Protein AF-A0A1W1X5B9-F1 (afdb_monomer_lite)

Radius of gyration: 29.84 Å; chains: 1; bounding box: 62×81×110 Å

InterPro domains:
  IPR003610 Carbohydrate binding module family 5/12 [PF02839] (110-148)
  IPR003610 Carbohydrate binding module family 5/12 [PF02839] (159-194)
  IPR003610 Carbohydrate binding module family 5/12 [SM00495] (107-150)
  IPR003610 Carbohydrate binding module family 5/12 [SM00495] (156-200)
  IPR036573 Carbohydrate-binding module superfamily 5/12 [SSF51055] (104-149)
  IPR036573 Carbohydrate-binding module superfamily 5/12 [SSF51055] (152-201)

Sequence (364 aa):
MKPTVLAGLLCLFGVNAAWACTLPPQAIITLPAGIDGKLPVMPPDVAPLPTPVPATTPAPGTTPTPTPYPSTCPMSSYYGTTATMPSLNNQEVTDRLGGNINSTPLAPGWLPTQVYLAGAKASFNGKNYTAKWWTQGQQPDTPNGAWQEDANASGVQVWSATRAYNNGEQVVYDGKLYRAKWWTQNEIPGASEWGGWELLGDPPAGTIDTSAMPDAFSIQVSKTNGQLILNYLVNRTITHTFVTNGQCGASDNKSPVGPLAERWEVRLDGVKVADGMLNPPQSSGFPPPPPVAVGPDGKCLPAGTTVWTAVEGQQQSGSATVPVGSSRFLSVWACKGTQCRPTKLLDHGLTGKATVPPPRYINP

pLDDT: mean 75.08, std 16.93, range [29.48, 97.06]

Foldseek 3Di:
DDDDDDDDDDPPDPDDPPPPPDFPDFAEAAAFPDLLLLFAEDEAAWDPDPDPDPPDDDDPPDDPPPPDPDPHDDDFTAHAQKHKWKFDDPVSCQQRVQQFPPFDPAADADDQADWAAAQRWHDDSNFIWGFNGIDHNDDQPPVVDRIDTDPDRQFEGADDQADWDAAQHWYDEPQWIWGFNGTDHNDHAPPDPPDRIDTPGGGPPRRAYNQQEADMWIWMWGDDPQKIKIKTKDKDKKKWKWKDAQQQDTDTDIDDHGDFFQKKFKDFSNHTQDMDGWDDKDKPDKDDDDGQDADPVRGGDNDHIDIDMIMIMIMIMDMDMGRRVPTFWMKMWGDDVSHITITGIYRSVRHRHTPGPHHHYGYD

Organism: NCBI:txid1121001

Structure (mmCIF, N/CA/C/O backbone):
data_AF-A0A1W1X5B9-F1
#
_entry.id   AF-A0A1W1X5B9-F1
#
loop_
_atom_site.group_PDB
_atom_site.id
_atom_site.type_symbol
_atom_site.label_atom_id
_atom_site.label_alt_id
_atom_site.label_comp_id
_atom_site.label_asym_id
_atom_site.label_entity_id
_atom_site.label_seq_id
_atom_site.pdbx_PDB_ins_code
_atom_site.Cartn_x
_atom_site.Cartn_y
_atom_site.Cartn_z
_atom_site.occupancy
_atom_site.B_iso_or_equiv
_atom_site.auth_seq_id
_atom_site.auth_comp_id
_atom_site.auth_asym_id
_atom_site.auth_atom_id
_atom_site.pdbx_PDB_model_num
ATOM 1 N N . MET A 1 1 ? -30.423 16.387 57.780 1.00 32.22 1 MET A N 1
ATOM 2 C CA . MET A 1 1 ? -29.768 17.427 58.611 1.00 32.22 1 MET A CA 1
ATOM 3 C C . MET A 1 1 ? -28.345 16.952 58.879 1.00 32.22 1 MET A C 1
ATOM 5 O O . MET A 1 1 ? -28.230 15.818 59.301 1.00 32.22 1 MET A O 1
ATOM 9 N N . LYS A 1 2 ? -27.227 17.647 58.673 1.00 29.48 2 LYS A N 1
ATOM 10 C CA . LYS A 1 2 ? -26.800 18.869 57.963 1.00 29.48 2 LYS A CA 1
ATOM 11 C C . LYS A 1 2 ? -25.254 18.819 58.105 1.00 29.48 2 LYS A C 1
ATOM 13 O O . LYS A 1 2 ? -24.818 18.690 59.247 1.00 29.48 2 LYS A O 1
ATOM 18 N N . PRO A 1 3 ? -24.428 18.895 57.046 1.00 33.12 3 PRO A N 1
ATOM 19 C CA . PRO A 1 3 ? -22.991 19.078 57.202 1.00 33.12 3 PRO A CA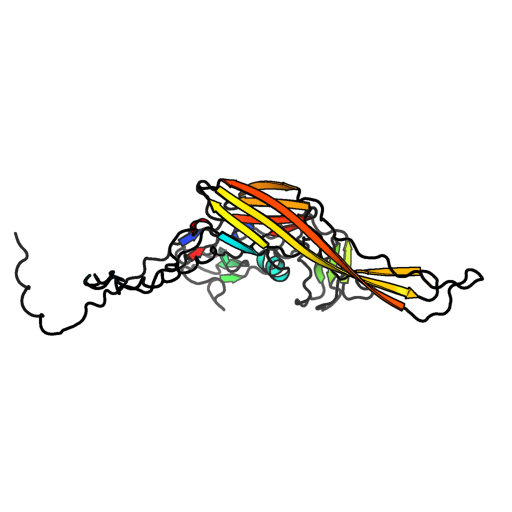 1
ATOM 20 C C . PRO A 1 3 ? -22.696 20.580 57.175 1.00 33.12 3 PRO A C 1
ATOM 22 O O . PRO A 1 3 ? -22.774 21.228 56.138 1.00 33.12 3 PRO A O 1
ATOM 25 N N . THR A 1 4 ? -22.394 21.149 58.331 1.00 44.28 4 THR A N 1
ATOM 26 C CA . THR A 1 4 ? -21.883 22.517 58.458 1.00 44.28 4 THR A CA 1
ATOM 27 C C . THR A 1 4 ? -20.996 22.531 59.681 1.00 44.28 4 THR A C 1
ATOM 29 O O . THR A 1 4 ? -21.530 22.448 60.777 1.00 44.28 4 THR A O 1
ATOM 32 N N . VAL A 1 5 ? -19.681 22.541 59.467 1.00 43.38 5 VAL A N 1
ATOM 33 C CA . VAL A 1 5 ? -18.657 23.389 60.109 1.00 43.38 5 VAL A CA 1
ATOM 34 C C . VAL A 1 5 ? -17.311 22.870 59.595 1.00 43.38 5 VAL A C 1
ATOM 36 O O . VAL A 1 5 ? -16.737 21.962 60.179 1.00 43.38 5 VAL A O 1
ATOM 39 N N . LEU A 1 6 ? -16.845 23.408 58.464 1.00 36.03 6 LEU A N 1
ATOM 40 C CA . LEU A 1 6 ? -15.424 23.713 58.229 1.00 36.03 6 LEU A CA 1
ATOM 41 C C . LEU A 1 6 ? -15.280 24.595 56.974 1.00 36.03 6 LEU A C 1
ATOM 43 O O . LEU A 1 6 ? -14.599 24.268 56.011 1.00 36.03 6 LEU A O 1
ATOM 47 N N . ALA A 1 7 ? -15.985 25.726 56.976 1.00 38.62 7 ALA A N 1
ATOM 48 C CA . ALA A 1 7 ? -15.718 26.837 56.072 1.00 38.62 7 ALA A CA 1
ATOM 49 C C . ALA A 1 7 ? -15.208 27.986 56.944 1.00 38.62 7 ALA A C 1
ATOM 51 O O . ALA A 1 7 ? -15.996 28.655 57.606 1.00 38.62 7 ALA A O 1
ATOM 52 N N . GLY A 1 8 ? -13.888 28.152 57.019 1.00 42.97 8 GLY A N 1
ATOM 53 C CA . GLY A 1 8 ? -13.294 29.236 57.798 1.00 42.97 8 GLY A CA 1
ATOM 54 C C . GLY A 1 8 ? -11.853 28.988 58.213 1.00 42.97 8 GLY A C 1
ATOM 55 O O . GLY A 1 8 ? -11.614 28.816 59.396 1.00 42.97 8 GLY A O 1
ATOM 56 N N . LEU A 1 9 ? -10.932 28.940 57.245 1.00 37.75 9 LEU A N 1
ATOM 57 C CA . LEU A 1 9 ? -9.558 29.476 57.306 1.00 37.75 9 LEU A CA 1
ATOM 58 C C . LEU A 1 9 ? -8.762 28.897 56.128 1.00 37.75 9 LEU A C 1
ATOM 60 O O . LEU A 1 9 ? -8.250 27.793 56.236 1.00 37.75 9 LEU A O 1
ATOM 64 N N . LEU A 1 10 ? -8.695 29.614 55.001 1.00 35.25 10 LEU A N 1
ATOM 65 C CA . LEU A 1 10 ? -7.604 29.558 54.004 1.00 35.25 10 LEU A CA 1
ATOM 66 C C . LEU A 1 10 ? -7.927 30.513 52.839 1.00 35.25 10 LEU A C 1
ATOM 68 O O . LEU A 1 10 ? -8.017 30.126 51.683 1.00 35.25 10 LEU A O 1
ATOM 72 N N . CYS A 1 11 ? -8.108 31.796 53.156 1.00 36.59 11 CYS A N 1
ATOM 73 C CA . CYS A 1 11 ? -8.015 32.883 52.178 1.00 36.59 11 CYS A CA 1
ATOM 74 C C . CYS A 1 11 ? -6.817 33.744 52.564 1.00 36.59 11 CYS A C 1
ATOM 76 O O . CYS A 1 11 ? -7.004 34.821 53.112 1.00 36.59 11 CYS A O 1
ATOM 78 N N . LEU A 1 12 ? -5.595 33.237 52.381 1.00 39.28 12 LEU A N 1
ATOM 79 C CA . LEU A 1 12 ? -4.374 34.025 52.593 1.00 39.28 12 LEU A CA 1
ATOM 80 C C . LEU A 1 12 ? -3.157 33.435 51.865 1.00 39.28 12 LEU A C 1
ATOM 82 O O . LEU A 1 12 ? -2.054 33.470 52.380 1.00 39.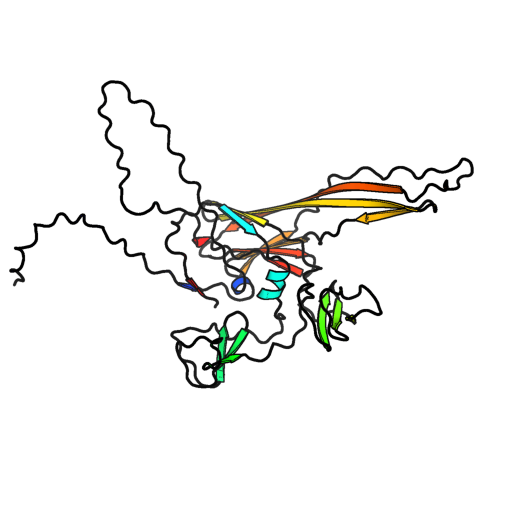28 12 LEU A O 1
ATOM 86 N N . PHE A 1 13 ? -3.340 32.922 50.649 1.00 37.66 13 PHE A N 1
ATOM 87 C CA . PHE A 1 13 ? -2.254 32.836 49.671 1.00 37.66 13 PHE A CA 1
ATOM 88 C C . PHE A 1 13 ? -2.857 33.070 48.290 1.00 37.66 13 PHE A C 1
ATOM 90 O O . PHE A 1 13 ? -3.800 32.385 47.900 1.00 37.66 13 PHE A O 1
ATOM 97 N N . GLY A 1 14 ? -2.338 34.064 47.568 1.00 40.25 14 GLY A N 1
ATOM 98 C CA . GLY A 1 14 ? -2.665 34.335 46.170 1.00 40.25 14 GLY A CA 1
ATOM 99 C C . GLY A 1 14 ? -2.125 33.240 45.255 1.00 40.25 14 GLY A C 1
ATOM 100 O O . GLY A 1 14 ? -1.236 33.482 44.446 1.00 40.25 14 GLY A O 1
ATOM 101 N N . VAL A 1 15 ? -2.640 32.022 45.399 1.00 36.72 15 VAL A N 1
ATOM 102 C CA . VAL A 1 15 ? -2.465 30.973 44.405 1.00 36.72 15 VAL A CA 1
ATOM 103 C C . VAL A 1 15 ? -3.489 31.230 43.310 1.00 36.72 15 VAL A C 1
ATOM 105 O O . VAL A 1 15 ? -4.688 31.028 43.493 1.00 36.72 15 VAL A O 1
ATOM 108 N N . ASN A 1 16 ? -3.011 31.716 42.163 1.00 40.19 16 ASN A N 1
ATOM 109 C CA . ASN A 1 16 ? -3.754 31.583 40.918 1.00 40.19 16 ASN A CA 1
ATOM 110 C C . ASN A 1 16 ? -4.235 30.133 40.843 1.00 40.19 16 ASN A C 1
ATOM 112 O O . ASN A 1 16 ? -3.415 29.215 40.916 1.00 40.19 16 ASN A O 1
ATOM 116 N N . ALA A 1 17 ? -5.548 29.929 40.741 1.00 42.53 17 ALA A N 1
ATOM 117 C CA . ALA A 1 17 ? -6.102 28.630 40.415 1.00 42.53 17 ALA A CA 1
ATOM 118 C C . ALA A 1 17 ? -5.580 28.266 39.020 1.00 42.53 17 ALA A C 1
ATOM 120 O O . ALA A 1 17 ? -6.168 28.622 38.002 1.00 42.53 17 ALA A O 1
ATOM 121 N N . ALA A 1 18 ? -4.425 27.606 38.965 1.00 41.53 18 ALA A N 1
ATOM 122 C CA . ALA A 1 18 ? -4.025 26.849 37.804 1.00 41.53 18 ALA A CA 1
ATOM 123 C C . ALA A 1 18 ? -5.047 25.719 37.720 1.00 41.53 18 ALA A C 1
ATOM 125 O O . ALA A 1 18 ? -4.952 24.725 38.439 1.00 41.53 18 ALA A O 1
ATOM 126 N N . TRP A 1 19 ? -6.091 25.928 36.918 1.00 47.22 19 TRP A N 1
ATOM 127 C CA . TRP A 1 19 ? -7.017 24.877 36.538 1.00 47.22 19 TRP A CA 1
ATOM 128 C C . TRP A 1 19 ? -6.161 23.776 35.924 1.00 47.22 19 TRP A C 1
ATOM 130 O O . TRP A 1 19 ? -5.666 23.910 34.805 1.00 47.22 19 TRP A O 1
ATOM 140 N N . ALA A 1 20 ? -5.900 22.729 36.703 1.00 41.97 20 ALA A N 1
ATOM 141 C CA . ALA A 1 20 ? -5.233 21.540 36.224 1.00 41.97 20 ALA A CA 1
ATOM 142 C C . ALA A 1 20 ? -6.153 20.938 35.155 1.00 41.97 20 ALA A C 1
ATOM 144 O O . ALA A 1 20 ? -7.125 20.257 35.478 1.00 41.97 20 ALA A O 1
ATOM 145 N N . CYS A 1 21 ? -5.898 21.268 33.884 1.00 56.44 21 CYS A N 1
ATOM 146 C CA . CYS A 1 21 ? -6.544 20.652 32.730 1.00 56.44 21 CYS A CA 1
ATOM 147 C C . CYS A 1 21 ? -6.213 19.149 32.804 1.00 56.44 21 CYS A C 1
ATOM 149 O O . CYS A 1 21 ? -5.136 18.719 32.394 1.00 56.44 21 CYS A O 1
ATOM 151 N N . THR A 1 22 ? -7.105 18.349 33.395 1.00 61.22 22 THR A N 1
ATOM 152 C CA . THR A 1 22 ? -7.013 16.890 33.329 1.00 61.22 22 THR A CA 1
ATOM 153 C C . THR A 1 22 ? -7.299 16.500 31.886 1.00 61.22 22 THR A C 1
ATOM 155 O O . THR A 1 22 ? -8.353 16.824 31.338 1.00 61.22 22 THR A O 1
ATOM 158 N N . LEU A 1 23 ? -6.321 15.881 31.224 1.00 58.69 23 LEU A N 1
ATOM 159 C CA . LEU A 1 23 ? -6.515 15.415 29.856 1.00 58.69 23 LEU A CA 1
ATOM 160 C C . LEU A 1 23 ? -7.640 14.369 29.850 1.00 58.69 23 LEU A C 1
ATOM 162 O O . LEU A 1 23 ? -7.644 13.491 30.719 1.00 58.69 23 LEU A O 1
ATOM 166 N N . PRO A 1 24 ? -8.586 14.434 28.895 1.00 63.03 24 PRO A N 1
ATOM 167 C CA . PRO A 1 24 ? -9.610 13.411 28.781 1.00 63.03 24 PRO A CA 1
ATOM 168 C C . PRO A 1 24 ? -8.950 12.042 28.544 1.00 63.03 24 PRO A C 1
ATOM 170 O O . PRO A 1 24 ? -7.890 11.972 27.909 1.00 63.03 24 PRO A O 1
ATOM 173 N N . PRO A 1 25 ? -9.546 10.949 29.051 1.00 65.25 25 PRO A N 1
ATOM 174 C CA . PRO A 1 25 ? -9.013 9.611 28.839 1.00 65.25 25 PRO A CA 1
ATOM 175 C C . PRO A 1 25 ? -8.880 9.321 27.339 1.00 65.25 25 PRO A C 1
ATOM 177 O O . PRO A 1 25 ? -9.762 9.655 26.546 1.00 65.25 25 PRO A O 1
ATOM 180 N N . GLN A 1 26 ? -7.766 8.698 26.947 1.00 70.69 26 GLN A N 1
ATOM 181 C CA . GLN A 1 26 ? -7.540 8.303 25.558 1.00 70.69 26 GLN A CA 1
ATOM 182 C C . GLN A 1 26 ? -8.595 7.280 25.128 1.00 70.69 26 GLN A C 1
ATOM 184 O O . GLN A 1 26 ? -8.771 6.251 25.779 1.00 70.69 26 GLN A O 1
ATOM 189 N N . ALA A 1 27 ? -9.270 7.547 24.009 1.00 72.69 27 ALA A N 1
ATOM 190 C CA . ALA A 1 27 ? -10.187 6.585 23.413 1.00 72.69 27 ALA A CA 1
ATOM 191 C C . ALA A 1 27 ? -9.411 5.364 22.898 1.00 72.69 27 ALA A C 1
ATOM 193 O O . ALA A 1 27 ? -8.379 5.518 22.240 1.00 72.69 27 ALA A O 1
ATOM 194 N N . ILE A 1 28 ? -9.924 4.166 23.177 1.00 74.12 28 ILE A N 1
ATOM 195 C CA . ILE A 1 28 ? -9.448 2.914 22.582 1.00 74.12 28 ILE A CA 1
ATOM 196 C C . ILE A 1 28 ? -10.268 2.659 21.321 1.00 74.12 28 ILE A C 1
ATOM 198 O O . ILE A 1 28 ? -11.496 2.745 21.356 1.00 74.12 28 ILE A O 1
ATOM 202 N N . ILE A 1 29 ? -9.597 2.366 20.210 1.00 77.56 29 ILE A N 1
ATOM 203 C CA . ILE A 1 29 ? -10.242 2.117 18.922 1.00 77.56 29 ILE A CA 1
ATOM 204 C C . ILE A 1 29 ? -9.693 0.838 18.322 1.00 77.56 29 ILE A C 1
ATOM 206 O O . ILE A 1 29 ? -8.489 0.725 18.096 1.00 77.56 29 ILE A O 1
ATOM 210 N N . THR A 1 30 ? -10.590 -0.087 18.009 1.00 74.12 30 THR A N 1
ATOM 211 C CA . THR A 1 30 ? -10.250 -1.306 17.283 1.00 74.12 30 THR A CA 1
ATOM 212 C C . THR A 1 30 ? -10.093 -1.018 15.801 1.00 74.12 30 THR A C 1
ATOM 214 O O . THR A 1 30 ? -10.929 -0.339 15.203 1.00 74.12 30 THR A O 1
ATOM 217 N N . LEU A 1 31 ? -9.011 -1.521 15.220 1.00 75.44 31 LEU A N 1
ATOM 218 C CA . LEU A 1 31 ? -8.749 -1.415 13.796 1.00 75.44 31 LEU A CA 1
ATOM 219 C C . LEU A 1 31 ? -9.609 -2.395 12.986 1.00 75.44 31 LEU A C 1
ATOM 221 O O . LEU A 1 31 ? -10.107 -3.383 13.533 1.00 75.44 31 LEU A O 1
ATOM 225 N N . PRO A 1 32 ? -9.795 -2.136 11.681 1.00 70.31 32 PRO A N 1
ATOM 226 C CA . PRO A 1 32 ? -10.524 -3.036 10.802 1.00 70.31 32 PRO A CA 1
ATOM 227 C C . PRO A 1 32 ? -9.914 -4.433 10.759 1.00 70.31 32 PRO A C 1
ATOM 229 O O . PRO A 1 32 ? -8.700 -4.591 10.854 1.00 70.31 32 PRO A O 1
ATOM 232 N N . ALA A 1 33 ? -10.741 -5.454 10.550 1.00 56.03 33 ALA A N 1
ATOM 233 C CA . ALA A 1 33 ? -10.251 -6.812 10.342 1.00 56.03 33 ALA A CA 1
ATOM 234 C C . ALA A 1 33 ? -9.512 -6.963 8.995 1.00 56.03 33 ALA A C 1
ATOM 236 O O . ALA A 1 33 ? -9.642 -6.149 8.079 1.00 56.03 33 ALA A O 1
ATOM 237 N N . GLY A 1 34 ? -8.756 -8.053 8.855 1.00 59.81 34 GLY A N 1
ATOM 238 C CA . GLY A 1 34 ? -8.065 -8.389 7.611 1.00 59.81 34 GLY A CA 1
ATOM 239 C C . GLY A 1 34 ? -6.806 -7.554 7.376 1.00 59.81 34 GLY A C 1
ATOM 240 O O . GLY A 1 34 ? -6.111 -7.167 8.315 1.00 59.81 34 GLY A O 1
ATOM 241 N N . ILE A 1 35 ? -6.468 -7.324 6.104 1.00 67.56 35 ILE A N 1
ATOM 242 C CA . ILE A 1 35 ? -5.224 -6.628 5.749 1.00 67.56 35 ILE A CA 1
ATOM 243 C C . ILE A 1 35 ? -5.256 -5.160 6.191 1.00 67.56 35 ILE A C 1
ATOM 245 O O . ILE A 1 35 ? -4.229 -4.632 6.611 1.00 67.56 35 ILE A O 1
ATOM 249 N N . ASP A 1 36 ? -6.425 -4.520 6.166 1.00 69.38 36 ASP A N 1
ATOM 250 C CA . ASP A 1 36 ? -6.559 -3.108 6.522 1.00 69.38 36 ASP A CA 1
ATOM 251 C C . ASP A 1 36 ? -6.195 -2.828 7.993 1.00 69.38 36 ASP A C 1
ATOM 253 O O . ASP A 1 36 ? -5.620 -1.785 8.289 1.00 69.38 36 ASP A O 1
ATOM 257 N N . GLY A 1 37 ? -6.383 -3.795 8.899 1.00 69.31 37 GLY A N 1
ATOM 258 C CA . GLY A 1 37 ? -5.910 -3.713 10.289 1.00 69.31 37 GLY A CA 1
ATOM 259 C C . GLY A 1 37 ? -4.397 -3.823 10.471 1.00 69.31 37 GLY A C 1
ATOM 260 O O . GLY A 1 37 ? -3.885 -3.518 11.542 1.00 69.31 37 GLY A O 1
ATOM 261 N N . LYS A 1 38 ? -3.657 -4.248 9.440 1.00 71.69 38 LYS A N 1
ATOM 262 C CA . LYS A 1 38 ? -2.184 -4.288 9.450 1.00 71.69 38 LYS A CA 1
ATOM 263 C C . LYS A 1 38 ? -1.561 -2.990 8.933 1.00 71.69 38 LYS A C 1
ATOM 265 O O . LYS A 1 38 ? -0.343 -2.815 9.034 1.00 71.69 38 LYS A O 1
ATOM 270 N N . LEU A 1 39 ? -2.368 -2.100 8.354 1.00 82.44 39 LEU A N 1
ATOM 271 C CA . LEU A 1 39 ? -1.893 -0.866 7.745 1.00 82.44 39 LEU A CA 1
ATOM 272 C C . LEU A 1 39 ? -1.535 0.171 8.824 1.00 82.44 39 LEU A C 1
ATOM 274 O O . LEU A 1 39 ? -2.234 0.289 9.832 1.00 82.44 39 LEU A O 1
ATOM 278 N N . PRO A 1 40 ? -0.468 0.966 8.628 1.00 80.12 40 PRO A N 1
ATOM 279 C CA . PRO A 1 40 ? -0.162 2.088 9.502 1.00 80.12 40 PRO A CA 1
ATOM 280 C C . PRO A 1 40 ? -1.323 3.080 9.521 1.00 80.12 40 PRO A C 1
ATOM 282 O O . PRO A 1 40 ? -1.746 3.561 8.468 1.00 80.12 40 PRO A O 1
ATOM 285 N N . VAL A 1 41 ? -1.806 3.405 10.716 1.00 85.88 41 VAL A N 1
ATOM 286 C CA . VAL A 1 41 ? -2.859 4.405 10.901 1.00 85.88 41 VAL A CA 1
ATOM 287 C C . VAL A 1 41 ? -2.274 5.799 10.755 1.00 85.88 41 VAL A C 1
ATOM 289 O O . VAL A 1 41 ? -1.181 6.078 11.253 1.00 85.88 41 VAL A O 1
ATOM 292 N N . MET A 1 42 ? -3.020 6.692 10.118 1.00 85.88 42 MET A N 1
ATOM 293 C CA . MET A 1 42 ? -2.679 8.101 10.025 1.00 85.88 42 MET A CA 1
ATOM 294 C C . MET A 1 42 ? -3.888 8.999 10.318 1.00 85.88 42 MET A C 1
ATOM 296 O O . MET A 1 42 ? -5.026 8.626 10.013 1.00 85.88 42 MET A O 1
ATOM 300 N N . PRO A 1 43 ? -3.663 10.181 10.911 1.00 87.12 43 PRO A N 1
ATOM 301 C CA . PRO A 1 43 ? -4.709 11.176 11.080 1.00 87.12 43 PRO A CA 1
ATOM 302 C C . PRO A 1 43 ? -4.926 12.007 9.796 1.00 87.12 43 PRO A C 1
ATOM 304 O O . PRO A 1 43 ? -4.110 11.935 8.874 1.00 87.12 43 PRO A O 1
ATOM 307 N N . PRO A 1 44 ? -5.996 12.823 9.737 1.00 90.56 44 PRO A N 1
ATOM 308 C CA . PRO A 1 44 ? -6.154 13.867 8.725 1.00 90.56 44 PRO A CA 1
ATOM 309 C C . PRO A 1 44 ? -5.105 14.981 8.851 1.00 90.56 44 PRO A C 1
ATOM 311 O O . PRO A 1 44 ? -4.391 15.070 9.855 1.00 90.56 44 PRO A O 1
ATOM 314 N N . ASP A 1 45 ? -5.063 15.876 7.863 1.00 88.50 45 ASP A N 1
ATOM 315 C CA . ASP A 1 45 ? -4.169 17.034 7.891 1.00 88.50 45 ASP A CA 1
ATOM 316 C C . ASP A 1 45 ? -4.595 18.004 9.005 1.00 88.50 45 ASP A C 1
ATOM 318 O O . ASP A 1 45 ? -5.784 18.172 9.291 1.00 88.50 45 ASP A O 1
ATOM 322 N N . VAL A 1 46 ? -3.635 18.663 9.653 1.00 85.94 46 VAL A N 1
ATOM 323 C CA . VAL A 1 46 ? -3.936 19.681 10.671 1.00 85.94 46 VAL A CA 1
ATOM 324 C C . VAL A 1 46 ? -4.469 20.934 9.976 1.00 85.94 46 VAL A C 1
ATOM 326 O O . VAL A 1 46 ? -3.883 21.416 9.008 1.00 85.94 46 VAL A O 1
ATOM 329 N N . ALA A 1 47 ? -5.585 21.469 10.469 1.00 83.56 47 ALA A N 1
ATOM 330 C CA . ALA A 1 47 ? -6.164 22.704 9.970 1.00 83.56 47 ALA A CA 1
ATOM 331 C C . ALA A 1 47 ? -5.169 23.861 10.165 1.00 83.56 47 ALA A C 1
ATOM 333 O O . ALA A 1 47 ? -4.590 23.987 11.252 1.00 83.56 47 ALA A O 1
ATOM 334 N N . PRO A 1 48 ? -4.976 24.726 9.153 1.00 77.38 48 PRO A N 1
ATOM 335 C CA . PRO A 1 48 ? -4.157 25.914 9.322 1.00 77.38 48 PRO A CA 1
ATOM 336 C C . PRO A 1 48 ? -4.730 26.766 10.457 1.00 77.38 48 PRO A C 1
ATOM 338 O O . PRO A 1 48 ? -5.946 26.946 10.563 1.00 77.38 48 PRO A O 1
ATOM 341 N N . LEU A 1 49 ? -3.848 27.276 11.320 1.00 68.19 49 LEU A N 1
ATOM 342 C CA . LEU A 1 49 ? -4.248 28.222 12.358 1.00 68.19 49 LEU A CA 1
ATOM 343 C C . LEU A 1 49 ? -4.933 29.421 11.688 1.00 68.19 49 LEU A C 1
ATOM 345 O O .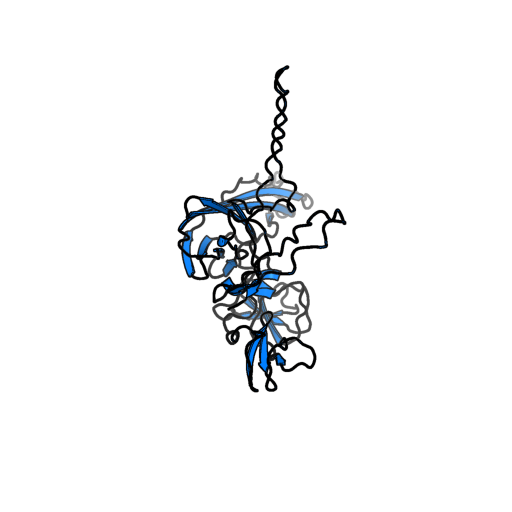 LEU A 1 49 ? -4.441 29.884 10.653 1.00 68.19 49 LEU A O 1
ATOM 349 N N . PRO A 1 50 ? -6.042 29.937 12.248 1.00 61.09 50 PRO A N 1
ATOM 350 C CA . PRO A 1 50 ? -6.649 31.145 11.719 1.00 61.09 50 PRO A CA 1
ATOM 351 C C . PRO A 1 50 ? -5.586 32.245 11.706 1.00 61.09 50 PRO A C 1
ATOM 353 O O . PRO A 1 50 ? -4.962 32.531 12.731 1.00 61.09 50 PRO A O 1
ATOM 356 N N . THR A 1 51 ? -5.340 32.833 10.534 1.00 54.41 51 THR A N 1
ATOM 357 C CA . THR A 1 51 ? -4.450 33.989 10.421 1.00 54.41 51 THR A CA 1
ATOM 358 C C . THR A 1 51 ? -4.991 35.086 11.333 1.00 54.41 51 THR A C 1
ATOM 360 O O . THR A 1 51 ? -6.184 35.393 11.224 1.00 54.41 51 THR A O 1
ATOM 363 N N . PRO A 1 52 ? -4.170 35.681 12.219 1.00 54.78 52 PRO A N 1
ATOM 364 C CA . PRO A 1 52 ? -4.608 36.811 13.020 1.00 54.78 52 PRO A CA 1
ATOM 365 C C . PRO A 1 52 ? -5.148 37.880 12.074 1.00 54.78 52 PRO A C 1
ATOM 367 O O . PRO A 1 52 ? -4.423 38.350 11.196 1.00 54.78 52 PRO A O 1
ATOM 370 N N . VAL A 1 53 ? -6.428 38.228 12.208 1.00 53.03 53 VAL A N 1
ATOM 371 C CA . VAL A 1 53 ? -6.987 39.364 11.474 1.00 53.03 53 VAL A CA 1
ATOM 372 C C . VAL A 1 53 ? -6.182 40.588 11.920 1.00 53.03 53 VAL A C 1
ATOM 374 O O . VAL A 1 53 ? -6.112 40.827 13.130 1.00 53.03 53 VAL A O 1
ATOM 377 N N . PRO A 1 54 ? -5.532 41.338 11.008 1.00 51.09 54 PRO A N 1
ATOM 378 C CA . PRO A 1 54 ? -4.843 42.562 11.382 1.00 51.09 54 PRO A CA 1
ATOM 379 C C . PRO A 1 54 ? -5.836 43.449 12.120 1.00 51.09 54 PRO A C 1
ATOM 381 O O . PRO A 1 54 ? -6.934 43.684 11.614 1.00 51.09 54 PRO A O 1
ATOM 384 N N . ALA A 1 55 ? -5.480 43.894 13.325 1.00 54.62 55 ALA A N 1
ATOM 385 C CA . ALA A 1 55 ? -6.324 44.799 14.085 1.00 54.62 55 ALA A CA 1
ATOM 386 C C . ALA A 1 55 ? -6.627 46.013 13.199 1.00 54.62 55 ALA A C 1
ATOM 388 O O . ALA A 1 55 ? -5.733 46.801 12.885 1.00 54.62 55 ALA A O 1
ATOM 389 N N . THR A 1 56 ? -7.875 46.142 12.750 1.00 49.22 56 THR A N 1
ATOM 390 C CA . THR A 1 56 ? -8.334 47.368 12.105 1.00 49.22 56 THR A CA 1
ATOM 391 C C . THR A 1 56 ? -8.112 48.488 13.107 1.00 49.22 56 THR A C 1
ATOM 393 O O . THR A 1 56 ? -8.543 48.375 14.257 1.00 49.22 56 THR A O 1
ATOM 396 N N . THR A 1 57 ? -7.393 49.529 12.697 1.00 51.31 57 THR A N 1
ATOM 397 C CA . THR A 1 57 ? -7.089 50.686 13.538 1.00 51.31 57 THR A CA 1
ATOM 398 C C . THR A 1 57 ? -8.393 51.192 14.168 1.00 51.31 57 THR A C 1
ATOM 400 O O . THR A 1 57 ? -9.336 51.465 13.421 1.00 51.31 57 THR A O 1
ATOM 403 N N . PRO A 1 58 ? -8.508 51.276 15.508 1.00 51.88 58 PRO A N 1
ATOM 404 C CA . PRO A 1 58 ? -9.735 51.748 16.134 1.00 51.88 58 PRO A CA 1
ATOM 405 C C . PRO A 1 58 ? -10.043 53.169 15.663 1.00 51.88 58 PRO A C 1
ATOM 407 O O . PRO A 1 58 ? -9.151 54.020 15.628 1.00 51.88 58 PRO A O 1
ATOM 410 N N . ALA A 1 59 ? -11.303 53.441 15.327 1.00 53.12 59 ALA A N 1
ATOM 411 C CA . ALA A 1 59 ? -11.763 54.810 15.140 1.00 53.12 59 ALA A CA 1
ATOM 412 C C . ALA A 1 59 ? -11.510 55.612 16.441 1.00 53.12 59 ALA A C 1
ATOM 414 O O . ALA A 1 59 ? -11.792 55.090 17.530 1.00 53.12 59 ALA A O 1
ATOM 415 N N . PRO A 1 60 ? -10.994 56.857 16.367 1.00 55.91 60 PRO A N 1
ATOM 416 C CA . PRO A 1 60 ? -10.733 57.671 17.551 1.00 55.91 60 PRO A CA 1
ATOM 417 C C . PRO A 1 60 ? -12.013 57.849 18.377 1.00 55.91 60 PRO A C 1
ATOM 419 O O . PRO A 1 60 ? -13.015 58.340 17.866 1.00 55.91 60 PRO A O 1
ATOM 422 N N . GLY A 1 61 ? -11.985 57.450 19.651 1.00 59.38 61 GLY A N 1
ATOM 423 C CA . GLY A 1 61 ? -13.087 57.676 20.598 1.00 59.38 61 GLY A CA 1
ATOM 424 C C . GLY A 1 61 ? -13.887 56.440 21.018 1.00 59.38 61 GLY A C 1
ATOM 425 O O . GLY A 1 61 ? -14.782 56.573 21.848 1.00 59.38 61 GLY A O 1
ATOM 426 N N . THR A 1 62 ? -13.560 55.241 20.526 1.00 47.38 62 THR A N 1
ATOM 427 C CA . THR A 1 62 ? -14.120 53.994 21.079 1.00 47.38 62 THR A CA 1
ATOM 428 C C . THR A 1 62 ? -13.117 53.337 22.022 1.00 47.38 62 THR A C 1
ATOM 430 O O . THR A 1 62 ? -11.970 53.086 21.658 1.00 47.38 62 THR A O 1
ATOM 433 N N . THR A 1 63 ? -13.523 53.089 23.270 1.00 44.62 63 THR A N 1
ATOM 434 C CA . THR A 1 63 ? -12.735 52.288 24.213 1.00 44.62 63 THR A CA 1
ATOM 435 C C . THR A 1 63 ? -12.587 50.885 23.618 1.00 44.62 63 THR A C 1
ATOM 437 O O . THR A 1 63 ? -13.614 50.254 23.352 1.00 44.62 63 THR A O 1
ATOM 440 N N . PRO A 1 64 ? -11.364 50.373 23.377 1.00 42.66 64 PRO A N 1
ATOM 441 C CA . PRO A 1 64 ? -11.205 49.013 22.893 1.00 42.66 64 PRO A CA 1
ATOM 442 C C . PRO A 1 64 ? -11.764 48.083 23.965 1.00 42.66 64 PRO A C 1
ATOM 444 O O . PRO A 1 64 ? -11.222 47.985 25.064 1.00 42.66 64 PRO A O 1
ATOM 447 N N . THR A 1 65 ? -12.884 47.428 23.664 1.00 47.00 65 THR A N 1
ATOM 448 C CA . THR A 1 65 ? -13.328 46.298 24.477 1.00 47.00 65 THR A CA 1
ATOM 449 C C . THR A 1 65 ? -12.277 45.218 24.245 1.00 47.00 65 THR A C 1
ATOM 451 O O . THR A 1 65 ? -12.098 44.829 23.088 1.00 47.00 65 THR A O 1
ATOM 454 N N . PRO A 1 66 ? -11.522 44.776 25.266 1.00 39.28 66 PRO A N 1
ATOM 455 C CA . PRO A 1 66 ? -10.575 43.694 25.073 1.00 39.28 66 PRO A CA 1
ATOM 456 C C . PRO A 1 66 ? -11.378 42.493 24.580 1.00 39.28 66 PRO A C 1
ATOM 458 O O . PRO A 1 66 ? -12.221 41.966 25.305 1.00 39.28 66 PRO A O 1
ATOM 461 N N . THR A 1 67 ? -11.169 42.086 23.327 1.00 48.06 67 THR A N 1
ATOM 462 C CA . THR A 1 67 ? -11.661 40.789 22.874 1.00 48.06 67 THR A CA 1
ATOM 463 C C . THR A 1 67 ? -11.055 39.762 23.819 1.00 48.06 67 THR A C 1
ATOM 465 O O . THR A 1 67 ? -9.824 39.731 23.943 1.00 48.06 67 THR A O 1
ATOM 468 N N . PRO A 1 68 ? -11.872 38.959 24.516 1.00 43.25 68 PRO A N 1
ATOM 469 C CA . PRO A 1 68 ? -11.347 37.931 25.380 1.00 43.25 68 PRO A CA 1
ATOM 470 C C . PRO A 1 68 ? -10.715 36.900 24.452 1.00 43.25 68 PRO A C 1
ATOM 472 O O . PRO A 1 68 ? -11.405 36.083 23.853 1.00 43.25 68 PRO A O 1
ATOM 475 N N . TYR A 1 69 ? -9.398 36.947 24.299 1.00 46.88 69 TYR A N 1
ATOM 476 C CA . TYR A 1 69 ? -8.660 35.713 24.118 1.00 46.88 69 TYR A CA 1
ATOM 477 C C . TYR A 1 69 ? -8.540 35.136 25.525 1.00 46.88 69 TYR A C 1
ATOM 479 O O . TYR A 1 69 ? -7.727 35.639 26.305 1.00 46.88 69 TYR A O 1
ATOM 487 N N . PRO A 1 70 ? -9.393 34.173 25.927 1.00 43.91 70 PRO A N 1
ATOM 488 C CA . PRO A 1 70 ? -9.229 33.551 27.223 1.00 43.91 70 PRO A CA 1
ATOM 489 C C . PRO A 1 70 ? -7.865 32.862 27.246 1.00 43.91 70 PRO A C 1
ATOM 491 O O . PRO A 1 70 ? -7.581 31.948 26.473 1.00 43.91 70 PRO A O 1
ATOM 494 N N . SER A 1 71 ? -7.012 33.317 28.154 1.00 49.00 71 SER A N 1
ATOM 495 C CA . SER A 1 71 ? -5.812 32.616 28.579 1.00 49.00 71 SER A CA 1
ATOM 496 C C . SER A 1 71 ? -6.218 31.373 29.377 1.00 49.00 71 SER A C 1
ATOM 498 O O . SER A 1 71 ? -6.161 31.381 30.604 1.00 49.00 71 SER A O 1
ATOM 500 N N . THR A 1 72 ? -6.659 30.310 28.704 1.00 49.50 72 THR A N 1
ATOM 501 C CA . THR A 1 72 ? -6.865 28.991 29.324 1.00 49.50 72 THR A CA 1
ATOM 502 C C . THR A 1 72 ? -6.578 27.865 28.328 1.00 49.50 72 THR A C 1
ATOM 504 O O . THR A 1 72 ? -7.348 27.652 27.396 1.00 49.50 72 THR A O 1
ATOM 507 N N . CYS A 1 73 ? -5.493 27.130 28.604 1.00 45.50 73 CYS A N 1
ATOM 508 C CA . CYS A 1 73 ? -4.976 25.923 27.939 1.00 45.50 73 CYS A CA 1
ATOM 509 C C . CYS A 1 73 ? -4.455 26.117 26.484 1.00 45.50 73 CYS A C 1
ATOM 511 O O . CYS A 1 73 ? -4.957 26.959 25.741 1.00 45.50 73 CYS A O 1
ATOM 513 N N . PRO A 1 74 ? -3.355 25.428 26.096 1.00 52.62 74 PRO A N 1
ATOM 514 C CA . PRO A 1 74 ? -2.708 25.619 24.794 1.00 52.62 74 PRO A CA 1
ATOM 515 C C . PRO A 1 74 ? -3.730 25.367 23.686 1.00 52.62 74 PRO A C 1
ATOM 517 O O . PRO A 1 74 ? -4.452 24.373 23.751 1.00 52.62 74 PRO A O 1
ATOM 520 N N . MET A 1 75 ? -3.824 26.285 22.716 1.00 53.09 75 MET A N 1
ATOM 521 C CA . MET A 1 75 ? -4.842 26.235 21.664 1.00 53.09 75 MET A CA 1
ATOM 522 C C . MET A 1 75 ? -4.900 24.832 21.057 1.00 53.09 75 MET A C 1
ATOM 524 O O . MET A 1 75 ? -3.909 24.345 20.510 1.00 53.09 75 MET A O 1
ATOM 528 N N . SER A 1 76 ? -6.054 24.176 21.182 1.00 59.69 76 SER A N 1
ATOM 529 C CA . SER A 1 76 ? -6.306 22.903 20.521 1.00 59.69 76 SER A CA 1
ATOM 530 C C . SER A 1 76 ? -6.086 23.105 19.024 1.00 59.69 76 SER A C 1
ATOM 532 O O . SER A 1 76 ? -6.785 23.914 18.408 1.00 59.69 76 SER A O 1
ATOM 534 N N . SER A 1 77 ? -5.129 22.393 18.428 1.00 71.75 77 SER A N 1
ATOM 535 C CA . SER A 1 77 ? -5.147 22.242 16.975 1.00 71.75 77 SER A CA 1
ATOM 536 C C . SER A 1 77 ? -6.415 21.471 16.593 1.00 71.75 77 SER A C 1
ATOM 538 O O . SER A 1 77 ? -6.990 20.733 17.398 1.00 71.75 77 SER A O 1
ATOM 540 N N . TYR A 1 78 ? -6.880 21.667 15.368 1.00 82.94 78 TYR A N 1
ATOM 541 C CA . TYR A 1 78 ? -7.992 20.908 14.810 1.00 82.94 78 TYR A CA 1
ATOM 542 C C . TYR A 1 78 ? -7.484 20.128 13.615 1.00 82.94 78 TYR A C 1
ATOM 544 O O . TYR A 1 78 ? -6.618 20.604 12.886 1.00 82.94 78 TYR A O 1
ATOM 552 N N . TYR A 1 79 ? -8.025 18.940 13.400 1.00 87.56 79 TYR A N 1
ATOM 553 C CA . TYR A 1 79 ? -7.907 18.290 12.108 1.00 87.56 79 TYR A CA 1
ATOM 554 C C . TYR A 1 79 ? -8.781 19.034 11.104 1.00 87.56 79 TYR A C 1
ATOM 556 O O . TYR A 1 79 ? -9.940 19.349 11.386 1.00 87.56 79 TYR A O 1
ATOM 564 N N . GLY A 1 80 ? -8.220 19.317 9.933 1.00 88.69 80 GLY A N 1
ATOM 565 C CA . GLY A 1 80 ? -8.935 19.898 8.810 1.00 88.69 80 GLY A CA 1
ATOM 566 C C . GLY A 1 80 ? -9.965 18.934 8.228 1.00 88.69 80 GLY A C 1
ATOM 567 O O . GLY A 1 80 ? -10.236 17.856 8.764 1.00 88.69 80 GLY A O 1
ATOM 568 N N . THR A 1 81 ? -10.552 19.339 7.104 1.00 91.44 81 THR A N 1
ATOM 569 C CA . THR A 1 81 ? -11.473 18.507 6.319 1.00 91.44 81 THR A CA 1
ATOM 570 C C . THR A 1 81 ? -10.769 17.682 5.247 1.00 91.44 81 THR A C 1
ATOM 572 O O . THR A 1 81 ? -11.440 16.960 4.511 1.00 91.44 81 THR A O 1
ATOM 575 N N . THR A 1 82 ? -9.440 17.762 5.163 1.00 94.06 82 THR A N 1
ATOM 576 C CA . THR A 1 82 ? -8.623 17.098 4.146 1.00 94.06 82 THR A CA 1
ATOM 577 C C . THR A 1 82 ? -7.596 16.151 4.756 1.00 94.06 82 THR A C 1
ATOM 579 O O . THR A 1 82 ? -7.275 16.236 5.944 1.00 94.06 82 THR A O 1
ATOM 582 N N . ALA A 1 83 ? -7.101 15.224 3.941 1.00 94.50 83 ALA A N 1
ATOM 583 C CA . ALA A 1 83 ? -5.968 14.372 4.268 1.00 94.50 83 ALA A CA 1
ATOM 584 C C . ALA A 1 83 ? -5.181 14.028 3.000 1.00 94.50 83 ALA A C 1
ATOM 586 O O . ALA A 1 83 ? -5.780 13.691 1.976 1.00 94.50 83 ALA A O 1
ATOM 587 N N . THR A 1 84 ? -3.851 14.017 3.089 1.00 95.25 84 THR A N 1
ATOM 588 C CA . THR A 1 84 ? -2.996 13.396 2.066 1.00 95.25 84 THR A CA 1
ATOM 589 C C . THR A 1 84 ? -2.592 11.994 2.508 1.00 95.25 84 THR A C 1
ATOM 591 O O . THR A 1 84 ? -1.789 11.843 3.422 1.00 95.25 84 THR A O 1
ATOM 594 N N . MET A 1 85 ? -3.116 10.957 1.854 1.00 94.75 85 MET A N 1
ATOM 595 C CA . MET A 1 85 ? -2.848 9.559 2.201 1.00 94.75 85 MET A CA 1
ATOM 596 C C . MET A 1 85 ? -1.774 8.947 1.292 1.00 94.75 85 MET A C 1
ATOM 598 O O . MET A 1 85 ? -2.091 8.593 0.152 1.00 94.75 85 MET A O 1
ATOM 602 N N . PRO A 1 86 ? -0.522 8.771 1.753 1.00 94.94 86 PRO A N 1
ATOM 603 C CA . PRO A 1 86 ? 0.488 8.071 0.974 1.00 94.94 86 PRO A CA 1
ATOM 604 C C . PRO A 1 86 ? 0.226 6.559 0.948 1.00 94.94 86 PRO A C 1
ATOM 606 O O . PRO A 1 86 ? -0.198 5.953 1.937 1.00 94.94 86 PRO A O 1
ATOM 609 N N . SER A 1 87 ? 0.531 5.948 -0.193 1.00 94.12 87 SER A N 1
ATOM 610 C CA . SER A 1 87 ? 0.717 4.506 -0.358 1.00 94.12 87 SER A CA 1
ATOM 611 C C . SER A 1 87 ? 1.845 3.978 0.526 1.00 94.12 87 SER A C 1
ATOM 613 O O . SER A 1 87 ? 2.767 4.723 0.866 1.00 94.12 87 SER A O 1
ATOM 615 N N . LEU A 1 88 ? 1.803 2.690 0.854 1.00 87.25 88 LEU A N 1
ATOM 616 C CA . LEU A 1 88 ? 2.947 2.011 1.447 1.00 87.25 88 LEU A CA 1
ATOM 617 C C . LEU A 1 88 ? 4.092 1.924 0.441 1.00 87.25 88 LEU A C 1
ATOM 619 O O . LEU A 1 88 ? 3.881 1.553 -0.713 1.00 87.25 88 LEU A O 1
ATOM 623 N N . ASN A 1 89 ? 5.318 2.191 0.878 1.00 84.31 89 ASN A N 1
ATOM 624 C CA . ASN A 1 89 ? 6.503 1.889 0.075 1.00 84.31 89 ASN A CA 1
ATOM 625 C C . ASN A 1 89 ? 6.796 0.368 0.052 1.00 84.31 89 ASN A C 1
ATOM 627 O O . ASN A 1 89 ? 6.159 -0.409 0.762 1.00 84.31 89 ASN A O 1
ATOM 631 N N . ASN A 1 90 ? 7.748 -0.088 -0.773 1.00 78.62 90 ASN A N 1
ATOM 632 C CA . ASN A 1 90 ? 8.060 -1.525 -0.910 1.00 78.62 90 ASN A CA 1
ATOM 633 C C . ASN A 1 90 ? 8.490 -2.183 0.407 1.00 78.62 90 ASN A C 1
ATOM 635 O O . ASN A 1 90 ? 8.123 -3.332 0.662 1.00 78.62 90 ASN A O 1
ATOM 639 N N . GLN A 1 91 ? 9.228 -1.456 1.247 1.00 71.12 91 GLN A N 1
ATOM 640 C CA . GLN A 1 91 ? 9.652 -1.946 2.553 1.00 71.12 91 GLN A CA 1
ATOM 641 C C . GLN A 1 91 ? 8.450 -2.067 3.495 1.00 71.12 91 GLN A C 1
ATOM 643 O O . GLN A 1 91 ? 8.241 -3.124 4.071 1.00 71.12 91 GLN A O 1
ATOM 648 N N . GLU A 1 92 ? 7.592 -1.046 3.568 1.00 74.25 92 GLU A N 1
ATOM 649 C CA . GLU A 1 92 ? 6.360 -1.082 4.365 1.00 74.25 92 GLU A CA 1
ATOM 650 C C . GLU A 1 92 ? 5.419 -2.212 3.913 1.00 74.25 92 GLU A C 1
ATOM 652 O O . GLU A 1 92 ? 4.853 -2.899 4.759 1.00 74.25 92 GLU A O 1
ATOM 657 N N . VAL A 1 93 ? 5.269 -2.449 2.602 1.00 76.88 93 VAL A N 1
ATOM 658 C CA . VAL A 1 93 ? 4.502 -3.595 2.078 1.00 76.88 93 VAL A CA 1
ATOM 659 C C . VAL A 1 93 ? 5.120 -4.908 2.548 1.00 76.88 93 VAL A C 1
ATOM 661 O O . VAL A 1 93 ? 4.409 -5.772 3.051 1.00 76.88 93 VAL A O 1
ATOM 664 N N . THR A 1 94 ? 6.436 -5.058 2.432 1.00 68.44 94 THR A N 1
ATOM 665 C CA . THR A 1 94 ? 7.127 -6.287 2.840 1.00 68.44 94 THR A CA 1
ATOM 666 C C . THR A 1 94 ? 7.012 -6.518 4.349 1.00 68.44 94 THR A C 1
ATOM 668 O O . THR A 1 94 ? 6.646 -7.609 4.772 1.00 68.44 94 THR A O 1
ATOM 671 N N . ASP A 1 95 ? 7.222 -5.486 5.162 1.00 64.00 95 ASP A N 1
ATOM 672 C CA . ASP A 1 95 ? 7.212 -5.586 6.624 1.00 64.00 95 ASP A CA 1
ATOM 673 C C . ASP A 1 95 ? 5.808 -5.817 7.192 1.00 64.00 95 ASP A C 1
ATOM 675 O O . ASP A 1 95 ? 5.640 -6.508 8.195 1.00 64.00 95 ASP A O 1
ATOM 679 N N . ARG A 1 96 ? 4.782 -5.212 6.579 1.00 70.56 96 ARG A N 1
ATOM 680 C CA . ARG A 1 96 ? 3.403 -5.228 7.101 1.00 70.56 96 ARG A CA 1
ATOM 681 C C . ARG A 1 96 ? 2.543 -6.309 6.465 1.00 70.56 96 ARG A C 1
ATOM 683 O O . ARG A 1 96 ? 1.658 -6.858 7.122 1.00 70.56 96 ARG A O 1
ATOM 690 N N . LEU A 1 97 ? 2.765 -6.574 5.180 1.00 69.50 97 LEU A N 1
ATOM 691 C CA . LEU A 1 97 ? 1.932 -7.447 4.354 1.00 69.50 97 LEU A CA 1
ATOM 692 C C . LEU A 1 97 ? 2.678 -8.709 3.908 1.00 69.50 97 LEU A C 1
ATOM 694 O O . LEU A 1 97 ? 2.027 -9.706 3.620 1.00 69.50 97 LEU A O 1
ATOM 698 N N . GLY A 1 98 ? 4.016 -8.695 3.894 1.00 53.81 98 GLY A N 1
ATOM 699 C CA . GLY A 1 98 ? 4.886 -9.770 3.394 1.00 53.81 98 GLY A CA 1
ATOM 700 C C . GLY A 1 98 ? 4.943 -11.044 4.242 1.00 53.81 98 GLY A C 1
ATOM 701 O O . GLY A 1 98 ? 5.766 -11.916 3.974 1.00 53.81 98 GLY A O 1
ATOM 702 N N . GLY A 1 99 ? 4.040 -11.197 5.213 1.00 50.66 99 GLY A N 1
ATOM 703 C CA . GLY A 1 99 ? 3.632 -12.513 5.688 1.00 50.66 99 GLY A CA 1
ATOM 704 C C . GLY A 1 99 ? 2.573 -13.065 4.738 1.00 50.66 99 GLY A C 1
ATOM 705 O O . GLY A 1 99 ? 1.440 -12.590 4.766 1.00 50.66 99 GLY A O 1
ATOM 706 N N . ASN A 1 100 ? 2.971 -14.032 3.902 1.00 46.28 100 ASN A N 1
ATOM 707 C CA . ASN A 1 100 ? 2.138 -14.858 3.020 1.00 46.28 100 ASN A CA 1
ATOM 708 C C . ASN A 1 100 ? 0.656 -14.867 3.449 1.00 46.28 100 ASN A C 1
ATOM 710 O O . ASN A 1 100 ? 0.355 -15.236 4.586 1.00 46.28 100 ASN A O 1
ATOM 714 N N . ILE A 1 101 ? -0.280 -14.527 2.558 1.00 48.31 101 ILE A N 1
ATOM 715 C CA . ILE A 1 101 ? -1.720 -14.646 2.856 1.00 48.31 101 ILE A CA 1
ATOM 716 C C . ILE A 1 101 ? -2.174 -16.106 3.102 1.00 48.31 101 ILE A C 1
ATOM 718 O O . ILE A 1 101 ? -3.315 -16.324 3.489 1.00 48.31 101 ILE A O 1
ATOM 722 N N . ASN A 1 102 ? -1.265 -17.081 2.963 1.00 39.41 102 ASN A N 1
ATOM 723 C CA . ASN A 1 102 ? -1.378 -18.479 3.399 1.00 39.41 102 ASN A CA 1
ATOM 724 C C . ASN A 1 102 ? -0.474 -18.841 4.603 1.00 39.41 102 ASN A C 1
ATOM 726 O O . ASN A 1 102 ? -0.162 -20.011 4.814 1.00 39.41 102 ASN A O 1
ATOM 730 N N . SER A 1 103 ? -0.029 -17.869 5.403 1.00 44.47 103 SER A N 1
ATOM 731 C CA . SER A 1 103 ? 0.449 -18.141 6.765 1.00 44.47 103 SER A CA 1
ATOM 732 C C . SER A 1 103 ? -0.743 -18.286 7.710 1.00 44.47 103 SER A C 1
ATOM 734 O O . SER A 1 103 ? -1.790 -17.671 7.496 1.00 44.47 103 SER A O 1
ATOM 736 N N . THR A 1 104 ? -0.601 -19.133 8.734 1.00 42.69 104 THR A N 1
ATOM 737 C CA . THR A 1 104 ? -1.627 -19.356 9.761 1.00 42.69 104 THR A CA 1
ATOM 738 C C . THR A 1 104 ? -2.193 -18.008 10.217 1.00 42.69 104 THR A C 1
ATOM 740 O O . THR A 1 104 ? -1.390 -17.133 10.559 1.00 42.69 104 THR A O 1
ATOM 743 N N . PRO A 1 105 ? -3.529 -17.817 10.224 1.00 50.81 105 PRO A N 1
ATOM 744 C CA . PRO A 1 105 ? -4.144 -16.565 10.646 1.00 50.81 105 PRO A CA 1
ATOM 745 C C . PRO A 1 105 ? -3.515 -16.067 11.946 1.00 50.81 105 PRO A C 1
ATOM 747 O O . PRO A 1 105 ? -3.214 -16.870 12.838 1.00 50.81 105 PRO A O 1
ATOM 750 N N . LEU A 1 106 ? -3.283 -14.755 12.041 1.00 51.31 106 LEU A N 1
ATOM 751 C CA . LEU A 1 106 ? -2.850 -14.169 13.304 1.00 51.31 106 LEU A CA 1
ATOM 752 C C . LEU A 1 106 ? -3.864 -14.577 14.378 1.00 51.31 106 LEU A C 1
ATOM 754 O O . LEU A 1 106 ? -5.073 -14.453 14.173 1.00 51.31 106 LEU A O 1
ATOM 758 N N . ALA A 1 107 ? -3.370 -15.105 15.494 1.00 54.53 107 ALA A N 1
ATOM 759 C CA . ALA A 1 107 ? -4.198 -15.320 16.668 1.00 54.53 107 ALA A CA 1
ATOM 760 C C . ALA A 1 107 ? -4.778 -13.968 17.133 1.00 54.53 107 ALA A C 1
ATOM 762 O O . ALA A 1 107 ? -4.224 -12.924 16.771 1.00 54.53 107 ALA A O 1
ATOM 763 N N . PRO A 1 108 ? -5.862 -13.956 17.930 1.00 60.88 108 PRO A N 1
ATOM 764 C CA . PRO A 1 108 ? -6.420 -12.717 18.472 1.00 60.88 108 PRO A CA 1
ATOM 765 C C . PRO A 1 108 ? -5.335 -11.803 19.057 1.00 60.88 108 PRO A C 1
ATOM 767 O O . PRO A 1 108 ? -4.376 -12.296 19.664 1.00 60.88 108 PRO A O 1
ATOM 770 N N . GLY A 1 109 ? -5.455 -10.490 18.841 1.00 51.81 109 GLY A N 1
ATOM 771 C CA . GLY A 1 109 ? -4.493 -9.522 19.358 1.00 51.81 109 GLY A CA 1
ATOM 772 C C . GLY A 1 109 ? -4.288 -9.685 20.864 1.00 51.81 109 GLY A C 1
ATOM 773 O O . GLY A 1 109 ? -5.246 -9.825 21.625 1.00 51.81 109 GLY A O 1
ATOM 774 N N . TRP A 1 110 ? -3.031 -9.689 21.310 1.00 75.06 110 TRP A N 1
ATOM 775 C CA . TRP A 1 110 ? -2.719 -9.785 22.730 1.00 75.06 110 TRP A CA 1
ATOM 776 C C . TRP A 1 110 ? -3.320 -8.600 23.499 1.00 75.06 110 TRP A C 1
ATOM 778 O O . TRP A 1 110 ? -3.009 -7.438 23.238 1.00 75.06 110 TRP A O 1
ATOM 788 N N . LEU A 1 111 ? -4.167 -8.912 24.478 1.00 60.25 111 LEU A N 1
ATOM 789 C CA . LEU A 1 111 ? -4.799 -7.951 25.380 1.00 60.25 111 LEU A CA 1
ATOM 790 C C . LEU A 1 111 ? -4.131 -7.985 26.765 1.00 60.25 111 LEU A C 1
ATOM 792 O O . LEU A 1 111 ? -4.134 -9.036 27.408 1.00 60.25 111 LEU A O 1
ATOM 796 N N . PRO A 1 112 ? -3.655 -6.847 27.305 1.00 56.78 112 PRO A N 1
ATOM 797 C CA . PRO A 1 112 ? -2.985 -6.807 28.608 1.00 56.78 112 PRO A CA 1
ATOM 798 C C . PRO A 1 112 ? -3.906 -7.183 29.778 1.00 56.78 112 PRO A C 1
ATOM 800 O O . PRO A 1 112 ? -3.439 -7.612 30.828 1.00 56.78 112 PRO A O 1
ATOM 803 N N . THR A 1 113 ? -5.220 -7.032 29.622 1.00 67.56 113 THR A N 1
ATOM 804 C CA . THR A 1 113 ? -6.204 -7.348 30.666 1.00 67.56 113 THR A CA 1
ATOM 805 C C . THR A 1 113 ? -6.752 -8.770 30.568 1.00 67.56 113 THR A C 1
ATOM 807 O O . THR A 1 113 ? -7.394 -9.231 31.512 1.00 67.56 113 THR A O 1
ATOM 810 N N . GLN A 1 114 ? -6.498 -9.485 29.470 1.00 65.31 114 GLN A N 1
ATOM 811 C CA . GLN A 1 114 ? -6.990 -10.843 29.259 1.00 65.31 114 GLN A CA 1
ATOM 812 C C . GLN A 1 114 ? -6.064 -11.872 29.908 1.00 65.31 114 GLN A C 1
ATOM 814 O O . GLN A 1 114 ? -4.841 -11.744 29.883 1.00 65.31 114 GLN A O 1
ATOM 819 N N . VAL A 1 115 ? -6.670 -12.909 30.483 1.00 84.81 115 VAL A N 1
ATOM 820 C CA . VAL A 1 115 ? -5.960 -14.074 31.015 1.00 84.81 115 VAL A CA 1
ATOM 821 C C . VAL A 1 115 ? -5.730 -15.085 29.894 1.00 84.81 115 VAL A C 1
ATOM 823 O O . VAL A 1 115 ? -6.671 -15.461 29.195 1.00 84.81 115 VAL A O 1
ATOM 826 N N . TYR A 1 116 ? -4.494 -15.563 29.766 1.00 79.75 116 TYR A N 1
ATOM 827 C CA . TYR A 1 116 ? -4.078 -16.582 28.806 1.00 79.75 116 TYR A CA 1
ATOM 828 C C . TYR A 1 116 ? -3.553 -17.806 29.552 1.00 79.75 116 TYR A C 1
ATOM 830 O O . TYR A 1 116 ? -2.650 -17.699 30.379 1.00 79.75 116 TYR A O 1
ATOM 838 N N . LEU A 1 117 ? -4.136 -18.975 29.284 1.00 93.25 117 LEU A N 1
ATOM 839 C CA . LEU A 1 117 ? -3.674 -20.254 29.833 1.00 93.25 117 LEU A CA 1
ATOM 840 C C . LEU A 1 117 ? -2.500 -20.805 29.007 1.00 93.25 117 LEU A C 1
ATOM 842 O O . LEU A 1 117 ? -2.273 -20.365 27.883 1.00 93.25 117 LEU A O 1
ATOM 846 N N . ALA A 1 118 ? -1.770 -21.789 29.539 1.00 90.25 118 ALA A N 1
ATOM 847 C CA . ALA A 1 118 ? -0.702 -22.460 28.793 1.00 90.25 118 ALA A CA 1
ATOM 848 C C . ALA A 1 118 ? -1.226 -23.013 27.452 1.00 90.25 118 ALA A C 1
ATOM 850 O O . ALA A 1 118 ? -2.292 -23.626 27.403 1.00 90.25 118 ALA A O 1
ATOM 851 N N . GLY A 1 119 ? -0.488 -22.780 26.368 1.00 79.81 119 GLY A N 1
ATOM 852 C CA . GLY A 1 119 ? -0.882 -23.137 25.004 1.00 79.81 119 GLY A CA 1
ATOM 853 C C . GLY A 1 119 ? -1.848 -22.153 24.330 1.00 79.81 119 GLY A C 1
ATOM 854 O O . GLY A 1 119 ? -2.098 -22.291 23.133 1.00 79.81 119 GLY A O 1
ATOM 855 N N . ALA A 1 120 ? -2.380 -21.153 25.045 1.00 79.81 120 ALA A N 1
ATOM 856 C CA . ALA A 1 120 ? -3.201 -20.110 24.435 1.00 79.81 120 ALA A CA 1
ATOM 857 C C . ALA A 1 120 ? -2.371 -19.277 23.450 1.00 79.81 120 ALA A C 1
ATOM 859 O O . ALA A 1 120 ? -1.201 -18.979 23.700 1.00 79.81 120 ALA A O 1
ATOM 860 N N . LYS A 1 121 ? -2.993 -18.889 22.334 1.00 76.69 121 LYS A N 1
ATOM 861 C CA . LYS A 1 121 ? -2.344 -18.113 21.277 1.00 76.69 121 LYS A CA 1
ATOM 862 C C . LYS A 1 121 ? -2.778 -16.656 21.313 1.00 76.69 121 LYS A C 1
ATOM 864 O O . LYS A 1 121 ? -3.955 -16.374 21.531 1.00 76.69 121 LYS A O 1
ATOM 869 N N . ALA A 1 122 ? -1.842 -15.758 21.042 1.00 63.16 122 ALA A N 1
ATOM 870 C CA . ALA A 1 122 ? -2.108 -14.342 20.827 1.00 63.16 122 ALA A CA 1
ATOM 871 C C . ALA A 1 122 ? -1.148 -13.780 19.774 1.00 63.16 122 ALA A C 1
ATOM 873 O O . ALA A 1 122 ? -0.067 -14.334 19.562 1.00 63.16 122 ALA A O 1
ATOM 874 N N . SER A 1 123 ? -1.526 -12.688 19.113 1.00 63.09 123 SER A N 1
ATOM 875 C CA . SER A 1 123 ? -0.630 -11.978 18.200 1.00 63.09 123 SER A CA 1
ATOM 876 C C . SER A 1 123 ? -0.129 -10.661 18.790 1.00 63.09 123 SER A C 1
ATOM 878 O O . SER A 1 123 ? -0.846 -9.947 19.491 1.00 63.09 123 SER A O 1
ATOM 880 N N . PHE A 1 124 ? 1.132 -10.335 18.513 1.00 51.75 124 PHE A N 1
ATOM 881 C CA . PHE A 1 124 ? 1.767 -9.080 18.917 1.00 51.75 124 PHE A CA 1
ATOM 882 C C . PHE A 1 124 ? 2.801 -8.674 17.861 1.00 51.75 124 PHE A C 1
ATOM 884 O O . PHE A 1 124 ? 3.513 -9.526 17.339 1.00 51.75 124 PHE A O 1
ATOM 891 N N . ASN A 1 125 ? 2.859 -7.395 17.473 1.00 54.00 125 ASN A N 1
ATOM 892 C CA . ASN A 1 125 ? 3.795 -6.892 16.449 1.00 54.00 125 ASN A CA 1
ATOM 893 C C . ASN A 1 125 ? 3.836 -7.708 15.134 1.00 54.00 125 ASN A C 1
ATOM 895 O O . ASN A 1 125 ? 4.893 -7.893 14.537 1.00 54.00 125 ASN A O 1
ATOM 899 N N . GLY A 1 126 ? 2.680 -8.200 14.673 1.00 54.47 126 GLY A N 1
ATOM 900 C CA . GLY A 1 126 ? 2.572 -8.955 13.417 1.00 54.47 126 GLY A CA 1
ATOM 901 C C . GLY A 1 126 ? 3.082 -10.400 13.480 1.00 54.47 126 GLY A C 1
ATOM 902 O O . GLY A 1 126 ? 3.166 -11.048 12.440 1.00 54.47 126 GLY A O 1
ATOM 903 N N . LYS A 1 127 ? 3.385 -10.912 14.678 1.00 61.91 127 LYS A N 1
ATOM 904 C CA . LYS A 1 127 ? 3.858 -12.279 14.936 1.00 61.91 127 LYS A CA 1
ATOM 905 C C . LYS A 1 127 ? 2.872 -13.033 15.832 1.00 61.91 127 LYS A C 1
ATOM 907 O O . LYS A 1 127 ? 2.170 -12.415 16.635 1.00 61.91 127 LYS A O 1
ATOM 912 N N . ASN A 1 128 ? 2.830 -14.359 15.704 1.00 71.19 128 ASN A N 1
ATOM 913 C CA . ASN A 1 128 ? 2.067 -15.235 16.596 1.00 71.19 128 ASN A CA 1
ATOM 914 C C . ASN A 1 128 ? 2.932 -15.687 17.773 1.00 71.19 128 ASN A C 1
ATOM 916 O O . ASN A 1 128 ? 4.109 -16.003 17.606 1.00 71.19 128 ASN A O 1
ATOM 920 N N . TYR A 1 129 ? 2.318 -15.751 18.950 1.00 75.38 129 TYR A N 1
ATOM 921 C CA . TYR A 1 129 ? 2.939 -16.217 20.177 1.00 75.38 129 TYR A CA 1
ATOM 922 C C . TYR A 1 129 ? 2.053 -17.255 20.862 1.00 75.38 129 TYR A C 1
ATOM 924 O O . TYR A 1 129 ? 0.829 -17.107 20.916 1.00 75.38 129 TYR A O 1
ATOM 932 N N . THR A 1 130 ? 2.685 -18.266 21.449 1.00 82.88 130 THR A N 1
ATOM 933 C CA . THR A 1 130 ? 2.043 -19.271 22.296 1.00 82.88 130 THR A CA 1
ATOM 934 C C . THR A 1 130 ? 2.455 -19.047 23.753 1.00 82.88 130 THR A C 1
ATOM 936 O O . THR A 1 130 ? 3.643 -18.937 24.071 1.00 82.88 130 THR A O 1
ATOM 939 N N . ALA A 1 131 ? 1.482 -18.953 24.661 1.00 88.31 131 ALA A N 1
ATOM 940 C CA . ALA A 1 131 ? 1.737 -18.809 26.089 1.00 88.31 131 ALA A CA 1
ATOM 941 C C . ALA A 1 131 ? 2.372 -20.094 26.640 1.00 88.31 131 ALA A C 1
ATOM 943 O O . ALA A 1 131 ? 1.801 -21.180 26.541 1.00 88.31 131 ALA A O 1
ATOM 944 N N . LYS A 1 132 ? 3.550 -19.982 27.252 1.00 88.06 132 LYS A N 1
ATOM 945 C CA . LYS A 1 132 ? 4.261 -21.113 27.864 1.00 88.06 132 LYS A CA 1
ATOM 946 C C . LYS A 1 132 ? 3.597 -21.571 29.167 1.00 88.06 132 LYS A C 1
ATOM 948 O O . LYS A 1 132 ? 3.700 -22.736 29.535 1.00 88.06 132 LYS A O 1
ATOM 953 N N . TRP A 1 133 ? 2.922 -20.656 29.862 1.00 92.94 133 TRP A N 1
ATOM 954 C CA . TRP A 1 133 ? 2.195 -20.878 31.116 1.00 92.94 133 TRP A CA 1
ATOM 955 C C . TRP A 1 133 ? 1.103 -19.807 31.301 1.00 92.94 133 TRP A C 1
ATOM 957 O O . TRP A 1 133 ? 0.942 -18.943 30.441 1.00 92.94 133 TRP A O 1
ATOM 967 N N . TRP A 1 134 ? 0.346 -19.865 32.408 1.00 96.38 134 TRP A N 1
ATOM 968 C CA . TRP A 1 134 ? -0.656 -18.846 32.758 1.00 96.38 134 TRP A CA 1
ATOM 969 C C . TRP A 1 134 ? -0.042 -17.441 32.744 1.00 96.38 134 TRP A C 1
ATOM 971 O O . TRP A 1 134 ? 0.987 -17.211 33.377 1.00 96.38 134 TRP A O 1
ATOM 981 N N . THR A 1 135 ? -0.667 -16.492 32.053 1.00 94.38 135 THR A N 1
ATOM 982 C CA . THR A 1 135 ? -0.184 -15.110 32.013 1.00 94.38 135 THR A CA 1
ATOM 983 C C . THR A 1 135 ? -1.311 -14.100 31.817 1.00 94.38 135 THR A C 1
ATOM 985 O O . THR A 1 135 ? -2.322 -14.379 31.173 1.00 94.38 135 THR A O 1
ATOM 988 N N . GLN A 1 136 ? -1.127 -12.911 32.383 1.00 92.62 136 GLN A N 1
ATOM 989 C CA . GLN A 1 136 ? -1.986 -11.741 32.228 1.00 92.62 136 GLN A CA 1
ATOM 990 C C . GLN A 1 136 ? -1.094 -10.498 32.306 1.00 92.62 136 GLN A C 1
ATOM 992 O O . GLN A 1 136 ? -0.224 -10.412 33.171 1.00 92.62 136 GLN A O 1
ATOM 997 N N . GLY A 1 137 ? -1.263 -9.546 31.389 1.00 80.25 137 GLY A N 1
ATOM 998 C CA . GLY A 1 137 ? -0.524 -8.277 31.404 1.00 80.25 137 GLY A CA 1
ATOM 999 C C . GLY A 1 137 ? 0.938 -8.328 30.954 1.00 80.25 137 GLY A C 1
ATOM 1000 O O . GLY A 1 137 ? 1.505 -7.275 30.676 1.00 80.25 137 GLY A O 1
ATOM 1001 N N . GLN A 1 138 ? 1.541 -9.511 30.790 1.00 83.56 138 GLN A N 1
ATOM 1002 C CA . GLN A 1 138 ? 2.908 -9.641 30.278 1.00 83.56 138 GLN A CA 1
ATOM 1003 C C . GLN A 1 138 ? 2.950 -9.651 28.743 1.00 83.56 138 GLN A C 1
ATOM 1005 O O . GLN A 1 138 ? 2.344 -10.517 28.112 1.00 83.56 138 GLN A O 1
ATOM 1010 N N . GLN A 1 139 ? 3.695 -8.707 28.163 1.00 72.81 139 GLN A N 1
ATOM 1011 C CA . GLN A 1 139 ? 3.793 -8.483 26.718 1.00 72.81 139 GLN A CA 1
ATOM 1012 C C . GLN A 1 139 ? 4.501 -9.651 25.986 1.00 72.81 139 GLN A C 1
ATOM 1014 O O . GLN A 1 139 ? 5.517 -10.137 26.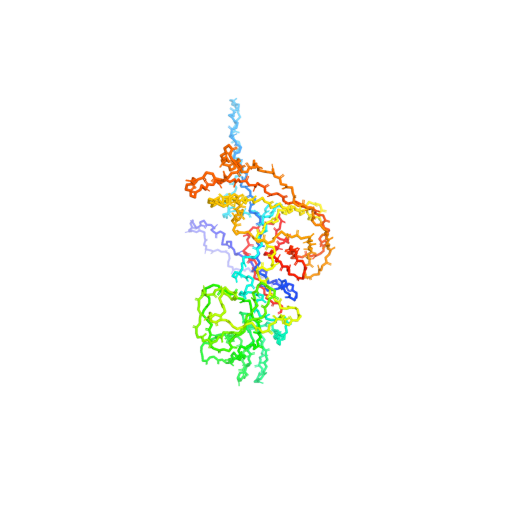501 1.00 72.81 139 GLN A O 1
ATOM 1019 N N . PRO A 1 140 ? 4.030 -10.102 24.804 1.00 76.25 140 PRO A N 1
ATOM 1020 C CA . PRO A 1 140 ? 4.547 -11.314 24.156 1.00 76.25 140 PRO A CA 1
ATOM 1021 C C . PRO A 1 140 ? 5.995 -11.309 23.669 1.00 76.25 140 PRO A C 1
ATOM 1023 O O . PRO A 1 140 ? 6.629 -12.359 23.646 1.00 76.25 140 PRO A O 1
ATOM 1026 N N . ASP A 1 141 ? 6.562 -10.153 23.347 1.00 70.88 141 ASP A N 1
ATOM 1027 C CA . ASP A 1 141 ? 7.965 -10.020 22.931 1.00 70.88 141 ASP A CA 1
ATOM 1028 C C . ASP A 1 141 ? 8.932 -9.777 24.106 1.00 70.88 141 ASP A C 1
ATOM 1030 O O . ASP A 1 141 ? 10.114 -9.510 23.889 1.00 70.88 141 ASP A O 1
ATOM 1034 N N . THR A 1 142 ? 8.460 -9.892 25.355 1.00 77.50 142 THR A N 1
ATOM 1035 C CA . THR A 1 142 ? 9.320 -9.771 26.539 1.00 77.50 142 THR A CA 1
ATOM 1036 C C . THR A 1 142 ? 10.388 -10.875 26.510 1.00 77.50 142 THR A C 1
ATOM 1038 O O . THR A 1 142 ? 10.027 -12.058 26.566 1.00 77.50 142 THR A O 1
ATOM 1041 N N . PRO A 1 143 ? 11.695 -10.544 26.488 1.00 67.38 143 PRO A N 1
ATOM 1042 C CA . PRO A 1 143 ? 12.757 -11.545 26.513 1.00 67.38 143 PRO A CA 1
ATOM 1043 C C . PRO A 1 143 ? 12.619 -12.462 27.728 1.00 67.38 143 PRO A C 1
ATOM 1045 O O . PRO A 1 143 ? 12.402 -11.994 28.845 1.00 67.38 143 PRO A O 1
ATOM 1048 N N . ASN A 1 144 ? 12.729 -13.775 27.514 1.00 78.44 144 ASN A N 1
ATOM 1049 C CA . ASN A 1 144 ? 12.519 -14.798 28.549 1.00 78.44 144 ASN A CA 1
ATOM 1050 C C . ASN A 1 144 ? 11.139 -14.736 29.245 1.00 78.44 144 ASN A C 1
ATOM 1052 O O . ASN A 1 144 ? 10.959 -15.327 30.308 1.00 78.44 144 ASN A O 1
ATOM 1056 N N . GLY A 1 145 ? 10.156 -14.049 28.654 1.00 84.75 145 GLY A N 1
ATOM 1057 C CA . GLY A 1 145 ? 8.833 -13.833 29.236 1.00 84.75 145 GLY A CA 1
ATOM 1058 C C . GLY A 1 145 ? 7.903 -15.042 29.145 1.00 84.75 145 GLY A C 1
ATOM 1059 O O . GLY A 1 145 ? 8.329 -16.128 28.775 1.00 84.75 145 GLY A O 1
ATOM 1060 N N . ALA A 1 146 ? 6.619 -14.875 29.468 1.00 85.62 146 ALA A N 1
ATOM 1061 C CA . ALA A 1 146 ? 5.628 -15.963 29.453 1.00 85.62 146 ALA A CA 1
ATOM 1062 C C . ALA A 1 146 ? 5.254 -16.492 28.058 1.00 85.62 146 ALA A C 1
ATOM 1064 O O . ALA A 1 146 ? 4.517 -17.468 27.953 1.00 85.62 146 ALA A O 1
ATOM 1065 N N . TRP A 1 147 ? 5.768 -15.884 26.994 1.00 84.50 147 TRP A N 1
ATOM 1066 C CA . TRP A 1 147 ? 5.385 -16.170 25.619 1.00 84.50 147 TRP A CA 1
ATOM 1067 C C . TRP A 1 147 ? 6.545 -16.779 24.840 1.00 84.50 147 TRP A C 1
ATOM 1069 O O . TRP A 1 147 ? 7.716 -16.500 25.105 1.00 84.50 147 TRP A O 1
ATOM 1079 N N . GLN A 1 148 ? 6.207 -17.651 23.901 1.00 85.94 148 GLN A N 1
ATOM 1080 C CA . GLN A 1 148 ? 7.113 -18.191 22.903 1.00 85.94 148 GLN A CA 1
ATOM 1081 C C . GLN A 1 148 ? 6.640 -17.705 21.540 1.00 85.94 148 GLN A C 1
ATOM 1083 O O . GLN A 1 148 ? 5.480 -17.908 21.198 1.00 85.94 148 GLN A O 1
ATOM 1088 N N . GLU A 1 149 ? 7.517 -17.052 20.783 1.00 77.06 149 GLU A N 1
ATOM 1089 C CA . GLU A 1 149 ? 7.238 -16.724 19.384 1.00 77.06 149 GLU A CA 1
ATOM 1090 C C . GLU A 1 149 ? 7.114 -18.030 18.588 1.00 77.06 149 GLU A C 1
ATOM 1092 O O . GLU A 1 149 ? 8.000 -18.890 18.660 1.00 77.06 149 GLU A O 1
ATOM 1097 N N . ASP A 1 150 ? 6.014 -18.197 17.855 1.00 73.50 150 ASP A N 1
ATOM 1098 C CA . ASP A 1 150 ? 5.851 -19.326 16.942 1.00 73.50 150 ASP A CA 1
ATOM 1099 C C . ASP A 1 150 ? 6.902 -19.156 15.822 1.00 73.50 150 ASP A C 1
ATOM 1101 O O . ASP A 1 150 ? 6.963 -18.102 15.186 1.00 73.50 150 ASP A O 1
ATOM 1105 N N . ALA A 1 151 ? 7.763 -20.160 15.596 1.00 53.91 151 ALA A N 1
ATOM 1106 C CA . ALA A 1 151 ? 8.828 -20.079 14.591 1.00 53.91 151 ALA A CA 1
ATOM 1107 C C . ALA A 1 151 ? 8.255 -19.658 13.225 1.00 53.91 151 ALA A C 1
ATOM 1109 O O . ALA A 1 151 ? 7.252 -20.229 12.793 1.00 53.91 151 ALA A O 1
ATOM 1110 N N . ASN A 1 152 ? 8.893 -18.653 12.600 1.00 49.38 152 ASN A N 1
ATOM 1111 C CA . ASN A 1 152 ? 8.525 -18.010 11.332 1.00 49.38 152 ASN A CA 1
ATOM 1112 C C . ASN A 1 152 ? 7.616 -18.875 10.457 1.00 49.38 152 ASN A C 1
ATOM 1114 O O . ASN A 1 152 ? 8.011 -19.956 10.011 1.00 49.38 152 ASN A O 1
ATOM 1118 N N . ALA A 1 153 ? 6.422 -18.355 10.169 1.00 44.22 153 ALA A N 1
ATOM 1119 C CA . ALA A 1 153 ? 5.542 -18.882 9.143 1.00 44.22 153 ALA A CA 1
ATOM 1120 C C . ALA A 1 153 ? 6.347 -19.116 7.855 1.00 44.22 153 ALA A C 1
ATOM 1122 O O . ALA A 1 153 ? 6.704 -18.176 7.149 1.00 44.22 153 ALA A O 1
ATOM 1123 N N . SER A 1 154 ? 6.678 -20.378 7.588 1.00 41.91 154 SER A N 1
ATOM 1124 C CA . SER A 1 154 ? 7.407 -20.798 6.398 1.00 41.91 154 SER A CA 1
ATOM 1125 C C . SER A 1 154 ? 6.517 -20.533 5.190 1.00 41.91 154 SER A C 1
ATOM 1127 O O . SER A 1 154 ? 5.569 -21.267 4.922 1.00 41.91 154 SER A O 1
ATOM 1129 N N . GLY A 1 155 ? 6.782 -19.430 4.504 1.00 53.25 155 GLY A N 1
ATOM 1130 C CA . GLY A 1 155 ? 6.055 -18.997 3.326 1.00 53.25 155 GLY A CA 1
ATOM 1131 C C . GLY A 1 155 ? 6.967 -18.205 2.406 1.00 53.25 155 GLY A C 1
ATOM 1132 O O . GLY A 1 155 ? 7.917 -17.565 2.852 1.00 53.25 155 GLY A O 1
ATOM 1133 N N . VAL A 1 156 ? 6.669 -18.267 1.112 1.00 59.59 156 VAL A N 1
ATOM 1134 C CA . VAL A 1 156 ? 7.321 -17.440 0.100 1.00 59.59 156 VAL A CA 1
ATOM 1135 C C . VAL A 1 156 ? 7.068 -15.964 0.421 1.00 59.59 156 VAL A C 1
ATOM 1137 O O . VAL A 1 156 ? 5.927 -15.567 0.659 1.00 59.59 156 VAL A O 1
ATOM 1140 N N . GLN A 1 157 ? 8.127 -15.160 0.424 1.00 64.25 157 GLN A N 1
ATOM 1141 C CA . GLN A 1 157 ? 8.093 -13.723 0.729 1.00 64.25 157 GLN A CA 1
ATOM 1142 C C . GLN A 1 157 ? 8.464 -12.874 -0.491 1.00 64.25 157 GLN A C 1
ATOM 1144 O O . GLN A 1 157 ? 8.940 -13.401 -1.484 1.00 64.25 157 GLN A O 1
ATOM 1149 N N . VAL A 1 158 ? 8.282 -11.556 -0.448 1.00 67.44 158 VAL A N 1
ATOM 1150 C CA . VAL A 1 158 ? 8.763 -10.676 -1.529 1.00 67.44 158 VAL A CA 1
ATOM 1151 C C . VAL A 1 158 ? 10.282 -10.520 -1.434 1.00 67.44 158 VAL A C 1
ATOM 1153 O O . VAL A 1 158 ? 10.837 -10.476 -0.330 1.00 67.44 158 VAL A O 1
ATOM 1156 N N . TRP A 1 159 ? 10.965 -10.407 -2.572 1.00 79.75 159 TRP A N 1
ATOM 1157 C CA . TRP A 1 159 ? 12.371 -10.013 -2.572 1.00 79.75 159 TRP A CA 1
ATOM 1158 C C . TRP A 1 159 ? 12.546 -8.562 -2.094 1.00 79.75 159 TRP A C 1
ATOM 1160 O O . TRP A 1 159 ? 11.820 -7.656 -2.499 1.00 79.75 159 TRP A O 1
ATOM 1170 N N . SER A 1 160 ? 13.543 -8.336 -1.246 1.00 67.88 160 SER A N 1
ATOM 1171 C CA . SER A 1 160 ? 13.948 -7.032 -0.741 1.00 67.88 160 SER A CA 1
ATOM 1172 C C . SER A 1 160 ? 15.460 -6.893 -0.850 1.00 67.88 160 SER A C 1
ATOM 1174 O O . SER A 1 160 ? 16.210 -7.707 -0.314 1.00 67.88 160 SER A O 1
ATOM 1176 N N . ALA A 1 161 ? 15.902 -5.809 -1.487 1.00 68.00 161 ALA A N 1
ATOM 1177 C CA . ALA A 1 161 ? 17.311 -5.464 -1.653 1.00 68.00 161 ALA A CA 1
ATOM 1178 C C . ALA A 1 161 ? 18.074 -5.357 -0.318 1.00 68.00 161 ALA A C 1
ATOM 1180 O O . ALA A 1 161 ? 19.270 -5.632 -0.250 1.00 68.00 161 ALA A O 1
ATOM 1181 N N . THR A 1 162 ? 17.390 -4.958 0.756 1.00 58.81 162 THR A N 1
ATOM 1182 C CA . THR A 1 162 ? 18.003 -4.684 2.064 1.00 58.81 162 THR A CA 1
ATOM 1183 C C . THR A 1 162 ? 18.134 -5.929 2.936 1.00 58.81 162 THR A C 1
ATOM 1185 O O . THR A 1 162 ? 18.900 -5.923 3.901 1.00 58.81 162 THR A O 1
ATOM 1188 N N . ARG A 1 163 ? 17.430 -7.014 2.603 1.00 62.44 163 ARG A N 1
ATOM 1189 C CA . ARG A 1 163 ? 17.432 -8.250 3.382 1.00 62.44 163 ARG A CA 1
ATOM 1190 C C . ARG A 1 163 ? 18.504 -9.218 2.889 1.00 62.44 163 ARG A C 1
ATOM 1192 O O . ARG A 1 163 ? 18.661 -9.432 1.692 1.00 62.44 163 ARG A O 1
ATOM 1199 N N . ALA A 1 164 ? 19.199 -9.839 3.836 1.00 71.25 164 ALA A N 1
ATOM 1200 C CA . ALA A 1 164 ? 20.016 -11.013 3.572 1.00 71.25 164 ALA A CA 1
ATOM 1201 C C . ALA A 1 164 ? 19.153 -12.284 3.584 1.00 71.25 164 ALA A C 1
ATOM 1203 O O . ALA A 1 164 ? 18.319 -12.462 4.477 1.00 71.25 164 ALA A O 1
ATOM 1204 N N . TYR A 1 165 ? 19.383 -13.153 2.608 1.00 73.81 165 TYR A N 1
ATOM 1205 C CA . TYR A 1 165 ? 18.687 -14.417 2.413 1.00 73.81 165 TYR A CA 1
ATOM 1206 C C . TYR A 1 165 ? 19.659 -15.579 2.554 1.00 73.81 165 TYR A C 1
ATOM 1208 O O . TYR A 1 165 ? 20.753 -15.517 2.010 1.00 73.81 165 TYR A O 1
ATOM 1216 N N . ASN A 1 166 ? 19.277 -16.636 3.263 1.00 82.62 166 ASN A N 1
ATOM 1217 C CA . ASN A 1 166 ? 20.067 -17.856 3.419 1.00 82.62 166 ASN A CA 1
ATOM 1218 C C . ASN A 1 166 ? 19.689 -18.913 2.370 1.00 82.62 166 ASN A C 1
ATOM 1220 O O . ASN A 1 166 ? 18.622 -18.845 1.762 1.00 82.62 166 ASN A O 1
ATOM 1224 N N . ASN A 1 167 ? 20.547 -19.927 2.193 1.00 86.69 167 ASN A N 1
ATOM 1225 C CA . ASN A 1 167 ? 20.269 -21.066 1.310 1.00 86.69 167 ASN A CA 1
ATOM 1226 C C . ASN A 1 167 ? 18.869 -21.652 1.576 1.00 86.69 167 ASN A C 1
ATOM 1228 O O . ASN A 1 167 ? 18.496 -21.904 2.721 1.00 86.69 167 ASN A O 1
ATOM 1232 N N . GLY A 1 168 ? 18.109 -21.874 0.505 1.00 79.19 168 GLY A N 1
ATOM 1233 C CA . GLY A 1 168 ? 16.783 -22.480 0.558 1.00 79.19 168 GLY A CA 1
ATOM 1234 C C . GLY A 1 168 ? 15.631 -21.502 0.800 1.00 79.19 168 GLY A C 1
ATOM 1235 O O . GLY A 1 168 ? 14.486 -21.879 0.548 1.00 79.19 168 GLY A O 1
ATOM 1236 N N . GLU A 1 169 ? 15.892 -20.256 1.213 1.00 79.31 169 GLU A N 1
ATOM 1237 C CA . GLU A 1 169 ? 14.832 -19.253 1.339 1.00 79.31 169 GLU A CA 1
ATOM 1238 C C . GLU A 1 169 ? 14.236 -18.910 -0.031 1.00 79.31 169 GLU A C 1
ATOM 1240 O O . GLU A 1 169 ? 14.952 -18.772 -1.024 1.00 79.31 169 GLU A O 1
ATOM 1245 N N . GLN A 1 170 ? 12.909 -18.779 -0.083 1.00 82.81 170 GLN A N 1
ATOM 1246 C CA . GLN A 1 170 ? 12.176 -18.501 -1.315 1.00 82.81 170 GLN A CA 1
ATOM 1247 C C . GLN A 1 170 ? 11.651 -17.068 -1.338 1.00 82.81 170 GLN A C 1
ATOM 1249 O O . GLN A 1 170 ? 11.169 -16.568 -0.317 1.00 82.81 170 GLN A O 1
ATOM 1254 N N . VAL A 1 171 ? 11.713 -16.429 -2.507 1.00 78.69 171 VAL A N 1
ATOM 1255 C CA . VAL A 1 171 ? 11.189 -15.081 -2.742 1.00 78.69 171 VAL A CA 1
ATOM 1256 C C . VAL A 1 171 ? 10.378 -14.995 -4.031 1.00 78.69 171 VAL A C 1
ATOM 1258 O O . VAL A 1 171 ? 10.615 -15.762 -4.958 1.00 78.69 171 VAL A O 1
ATOM 1261 N N . VAL A 1 172 ? 9.461 -14.033 -4.119 1.00 80.19 172 VAL A N 1
ATOM 1262 C CA . VAL A 1 172 ? 8.845 -13.610 -5.381 1.00 80.19 172 VAL A CA 1
ATOM 1263 C C . VAL A 1 172 ? 9.502 -12.334 -5.876 1.00 80.19 172 VAL A C 1
ATOM 1265 O O . VAL A 1 172 ? 9.702 -11.391 -5.103 1.00 80.19 172 VAL A O 1
ATOM 1268 N N . TYR A 1 173 ? 9.825 -12.325 -7.164 1.00 80.62 173 TYR A N 1
ATOM 1269 C CA . TYR A 1 173 ? 10.327 -11.172 -7.898 1.00 80.62 173 TYR A CA 1
ATOM 1270 C C . TYR A 1 173 ? 9.868 -11.268 -9.358 1.00 80.62 173 TYR A C 1
ATOM 1272 O O . TYR A 1 173 ? 9.907 -12.351 -9.936 1.00 80.62 173 TYR A O 1
ATOM 1280 N N . ASP A 1 174 ? 9.415 -10.166 -9.947 1.00 81.38 174 ASP A N 1
ATOM 1281 C CA . ASP A 1 174 ? 8.977 -10.062 -11.347 1.00 81.38 174 ASP A CA 1
ATOM 1282 C C . ASP A 1 174 ? 8.013 -11.181 -11.796 1.00 81.38 174 ASP A C 1
ATOM 1284 O O . ASP A 1 174 ? 8.191 -11.863 -12.805 1.00 81.38 174 ASP A O 1
ATOM 1288 N N . GLY A 1 175 ? 7.002 -11.450 -10.971 1.00 75.50 175 GLY A N 1
ATOM 1289 C CA . GLY A 1 175 ? 5.983 -12.468 -11.207 1.00 75.50 175 GLY A CA 1
ATOM 1290 C C . GLY A 1 175 ? 6.479 -13.912 -11.101 1.00 75.50 175 GLY A C 1
ATOM 1291 O O . GLY A 1 175 ? 5.733 -14.825 -11.455 1.00 75.50 175 GLY A O 1
ATOM 1292 N N . LYS A 1 176 ? 7.707 -14.143 -10.623 1.00 85.50 176 LYS A N 1
ATOM 1293 C CA . LYS A 1 176 ? 8.342 -15.463 -10.545 1.00 85.50 176 LYS A CA 1
ATOM 1294 C C . LYS A 1 176 ? 8.825 -15.808 -9.141 1.00 85.50 176 LYS A C 1
ATOM 1296 O O . LYS A 1 176 ? 9.209 -14.944 -8.358 1.00 85.50 176 LYS A O 1
ATOM 1301 N N . LEU A 1 177 ? 8.798 -17.099 -8.828 1.00 85.12 177 LEU A N 1
ATOM 1302 C CA . LEU A 1 177 ? 9.306 -17.688 -7.597 1.00 85.12 177 LEU A CA 1
ATOM 1303 C C . LEU A 1 177 ? 10.786 -18.030 -7.754 1.00 85.12 177 LEU A C 1
ATOM 1305 O O . LEU A 1 177 ? 11.154 -18.755 -8.676 1.00 85.12 177 LEU A O 1
ATOM 1309 N N . TYR A 1 178 ? 11.612 -17.587 -6.814 1.00 89.31 178 TYR A N 1
ATOM 1310 C CA . TYR A 1 178 ? 13.038 -17.883 -6.765 1.00 89.31 178 TYR A CA 1
ATOM 1311 C C . TYR A 1 178 ? 13.433 -18.513 -5.435 1.00 89.31 178 TYR A C 1
ATOM 1313 O O . TYR A 1 178 ? 12.828 -18.229 -4.405 1.00 89.31 178 TYR A O 1
ATOM 1321 N N . ARG A 1 179 ? 14.485 -19.332 -5.444 1.00 90.69 179 ARG A N 1
ATOM 1322 C CA . ARG A 1 179 ? 15.127 -19.904 -4.255 1.00 90.69 179 ARG A CA 1
ATOM 1323 C C . ARG A 1 179 ? 16.574 -19.445 -4.161 1.00 90.69 179 ARG A C 1
ATOM 1325 O O . ARG A 1 179 ? 17.309 -19.523 -5.141 1.00 90.69 179 ARG A O 1
ATOM 1332 N N . ALA A 1 180 ? 16.992 -18.993 -2.986 1.00 91.62 180 ALA A N 1
ATOM 1333 C CA . ALA A 1 180 ? 18.378 -18.632 -2.730 1.00 91.62 180 ALA A CA 1
ATOM 1334 C C . ALA A 1 180 ? 19.267 -19.888 -2.748 1.00 91.62 180 ALA A C 1
ATOM 1336 O O . ALA A 1 180 ? 19.034 -20.850 -2.010 1.00 91.62 180 ALA A O 1
ATOM 1337 N N . LYS A 1 181 ? 20.303 -19.881 -3.588 1.00 92.75 181 LYS A N 1
ATOM 1338 C CA . LYS A 1 181 ? 21.281 -20.974 -3.734 1.00 92.75 181 LYS A CA 1
ATOM 1339 C C . LYS A 1 181 ? 22.334 -20.955 -2.624 1.00 92.75 181 LYS A C 1
ATOM 1341 O O . LYS A 1 181 ? 22.900 -21.991 -2.292 1.00 92.75 181 LYS A O 1
ATOM 1346 N N . TRP A 1 182 ? 22.577 -19.800 -2.018 1.00 92.06 182 TRP A N 1
ATOM 1347 C CA . TRP A 1 182 ? 23.488 -19.573 -0.891 1.00 92.06 182 TRP A CA 1
ATOM 1348 C C . TRP A 1 182 ? 23.103 -18.262 -0.197 1.00 92.06 182 TRP A C 1
ATOM 1350 O O . TRP A 1 182 ? 22.082 -17.667 -0.538 1.00 92.06 182 TRP A O 1
ATOM 1360 N N . TRP A 1 183 ? 23.897 -17.824 0.785 1.00 90.88 183 TRP A N 1
ATOM 1361 C CA . TRP A 1 183 ? 23.700 -16.513 1.398 1.00 90.88 183 TRP A CA 1
ATOM 1362 C C . TRP A 1 183 ? 23.783 -15.405 0.337 1.00 90.88 183 TRP A C 1
ATOM 1364 O O . TRP A 1 183 ? 24.815 -15.275 -0.315 1.00 90.88 183 TRP A O 1
ATOM 1374 N N . THR A 1 184 ? 22.732 -14.612 0.153 1.00 87.50 184 THR A N 1
ATOM 1375 C CA . THR A 1 184 ? 22.715 -13.506 -0.816 1.00 87.50 184 THR A CA 1
ATOM 1376 C C . THR A 1 184 ? 21.978 -12.293 -0.253 1.00 87.50 184 THR A C 1
ATOM 1378 O O . THR A 1 184 ? 21.003 -12.426 0.482 1.00 87.50 184 THR A O 1
ATOM 1381 N N . GLN A 1 185 ? 22.449 -11.090 -0.572 1.00 85.50 185 GLN A N 1
ATOM 1382 C CA . GLN A 1 185 ? 21.837 -9.821 -0.180 1.00 85.50 185 GLN A CA 1
ATOM 1383 C C . GLN A 1 185 ? 22.000 -8.834 -1.331 1.00 85.50 185 GLN A C 1
ATOM 1385 O O . GLN A 1 185 ? 23.072 -8.768 -1.930 1.00 85.50 185 GLN A O 1
ATOM 1390 N N . ASN A 1 186 ? 20.955 -8.055 -1.624 1.00 84.81 186 ASN A N 1
ATOM 1391 C CA . ASN A 1 186 ? 20.956 -7.044 -2.689 1.00 84.81 186 ASN A CA 1
ATOM 1392 C C . ASN A 1 186 ? 21.230 -7.582 -4.115 1.00 84.81 186 ASN A C 1
ATOM 1394 O O . ASN A 1 186 ? 21.421 -6.810 -5.050 1.00 84.81 186 ASN A O 1
ATOM 1398 N N . GLU A 1 187 ? 21.226 -8.900 -4.314 1.00 89.19 187 GLU A N 1
ATOM 1399 C CA . GLU A 1 187 ? 21.337 -9.518 -5.634 1.00 89.19 187 GLU A CA 1
ATOM 1400 C C . GLU A 1 187 ? 19.941 -9.712 -6.232 1.00 89.19 187 GLU A C 1
ATOM 1402 O O . GLU A 1 187 ? 19.085 -10.333 -5.598 1.00 89.19 187 GLU A O 1
ATOM 1407 N N . ILE A 1 188 ? 19.709 -9.179 -7.433 1.00 91.44 188 ILE A N 1
ATOM 1408 C CA . ILE A 1 188 ? 18.405 -9.219 -8.106 1.00 91.44 188 ILE A CA 1
ATOM 1409 C C . ILE A 1 188 ? 18.126 -10.645 -8.630 1.00 91.44 188 ILE A C 1
ATOM 1411 O O . ILE A 1 188 ? 18.923 -11.162 -9.421 1.00 91.44 188 ILE A O 1
ATOM 1415 N N . PRO A 1 189 ? 17.008 -11.292 -8.246 1.00 91.88 189 PRO A N 1
ATOM 1416 C CA . PRO A 1 189 ? 16.638 -12.600 -8.775 1.00 91.88 189 PRO A CA 1
ATOM 1417 C C . PRO A 1 189 ? 16.431 -12.569 -10.292 1.00 91.88 189 PRO A C 1
ATOM 1419 O O . PRO A 1 189 ? 15.796 -11.662 -10.821 1.00 91.88 189 PRO A O 1
ATOM 1422 N N . GLY A 1 190 ? 16.986 -13.555 -11.000 1.00 90.19 190 GLY A N 1
ATOM 1423 C CA . GLY A 1 190 ? 16.881 -13.650 -12.462 1.00 90.19 190 GLY A CA 1
ATOM 1424 C C . GLY A 1 190 ? 17.838 -12.746 -13.253 1.00 90.19 190 GLY A C 1
ATOM 1425 O O . GLY A 1 190 ? 17.880 -12.854 -14.474 1.00 90.19 190 GLY A O 1
ATOM 1426 N N . ALA A 1 191 ? 18.655 -11.910 -12.598 1.00 88.81 191 ALA A N 1
ATOM 1427 C CA . ALA A 1 191 ? 19.618 -11.047 -13.292 1.00 88.81 191 ALA A CA 1
ATOM 1428 C C . ALA A 1 191 ? 20.786 -11.812 -13.952 1.00 88.81 191 ALA A C 1
ATOM 1430 O O . ALA A 1 191 ? 21.400 -11.309 -14.890 1.00 88.81 191 ALA A O 1
ATOM 1431 N N . SER A 1 192 ? 21.112 -13.014 -13.464 1.00 89.31 192 SER A N 1
ATOM 1432 C CA . SER A 1 192 ? 22.150 -13.892 -14.020 1.00 89.31 192 SER A CA 1
ATOM 1433 C C . SER A 1 192 ? 21.816 -15.358 -13.751 1.00 89.31 192 SER A C 1
ATOM 1435 O O . SER A 1 192 ? 21.447 -15.712 -12.632 1.00 89.31 192 SER A O 1
ATOM 1437 N N . GLU A 1 193 ? 22.011 -16.227 -14.746 1.00 85.38 193 GLU A N 1
ATOM 1438 C CA . GLU A 1 193 ? 21.859 -17.687 -14.606 1.00 85.38 193 GLU A CA 1
ATOM 1439 C C . GLU A 1 193 ? 22.876 -18.301 -13.617 1.00 85.38 193 GLU A C 1
ATOM 1441 O O . GLU A 1 193 ? 22.621 -19.329 -12.985 1.00 85.38 193 GLU A O 1
ATOM 1446 N N . TRP A 1 194 ? 24.012 -17.623 -13.421 1.00 88.19 194 TRP A N 1
ATOM 1447 C CA . TRP A 1 194 ? 25.063 -18.005 -12.472 1.00 88.19 194 TRP A CA 1
ATOM 1448 C C . TRP A 1 194 ? 24.915 -17.322 -11.106 1.00 88.19 194 TRP A C 1
ATOM 1450 O O . TRP A 1 194 ? 25.722 -17.576 -10.212 1.00 88.19 194 TRP A O 1
ATOM 1460 N N . GLY A 1 195 ? 23.891 -16.481 -10.934 1.00 91.62 195 GLY A N 1
ATOM 1461 C CA . GLY A 1 195 ? 23.634 -15.743 -9.701 1.00 91.62 195 GLY A CA 1
ATOM 1462 C C . GLY A 1 195 ? 23.194 -16.618 -8.524 1.00 91.62 195 GLY A C 1
ATOM 1463 O O . GLY A 1 195 ? 23.042 -17.843 -8.628 1.00 91.62 195 GLY A O 1
ATOM 1464 N N . GLY A 1 196 ? 22.971 -15.965 -7.387 1.00 94.25 196 GLY A N 1
ATOM 1465 C CA . GLY A 1 196 ? 22.528 -16.538 -6.118 1.00 94.25 196 GLY A CA 1
ATOM 1466 C C . GLY A 1 196 ? 21.072 -16.999 -6.084 1.00 94.25 196 GLY A C 1
ATOM 1467 O O . GLY A 1 196 ? 20.648 -17.535 -5.064 1.00 94.25 196 GLY A O 1
ATOM 1468 N N . TRP A 1 197 ? 20.316 -16.851 -7.175 1.00 95.75 197 TRP A N 1
ATOM 1469 C CA . TRP A 1 197 ? 18.896 -17.197 -7.251 1.00 95.75 197 TRP A CA 1
ATOM 1470 C C . TRP A 1 197 ? 18.617 -18.279 -8.294 1.00 95.75 197 TRP A C 1
ATOM 1472 O O . TRP A 1 197 ? 19.080 -18.212 -9.427 1.00 95.75 197 TRP A O 1
ATOM 1482 N N . GLU A 1 198 ? 17.822 -19.271 -7.909 1.00 94.88 198 GLU A N 1
ATOM 1483 C CA . GLU A 1 198 ? 17.301 -20.332 -8.770 1.00 94.88 198 GLU A CA 1
ATOM 1484 C C . GLU A 1 198 ? 15.824 -20.069 -9.067 1.00 94.88 198 GLU A C 1
ATOM 1486 O O . GLU A 1 198 ? 15.031 -19.930 -8.139 1.00 94.88 198 GLU A O 1
ATOM 1491 N N . LEU A 1 199 ? 15.444 -20.016 -10.344 1.00 94.00 199 LEU A N 1
ATOM 1492 C CA . LEU A 1 199 ? 14.049 -19.871 -10.759 1.00 94.00 199 LEU A CA 1
ATOM 1493 C C . LEU A 1 199 ? 13.279 -21.177 -10.505 1.00 94.00 199 LEU A C 1
ATOM 1495 O O . LEU A 1 199 ? 13.617 -22.217 -11.062 1.00 94.00 199 LEU A O 1
ATOM 1499 N N . LEU A 1 200 ? 12.215 -21.106 -9.708 1.00 88.44 200 LEU A N 1
ATOM 1500 C CA . LEU A 1 200 ? 11.315 -22.226 -9.419 1.00 88.44 200 LEU A CA 1
ATOM 1501 C C . LEU A 1 200 ? 10.022 -22.205 -10.253 1.00 88.44 200 LEU A C 1
ATOM 1503 O O . LEU A 1 200 ? 9.295 -23.195 -10.261 1.00 88.44 200 LEU A O 1
ATOM 1507 N N . GLY A 1 201 ? 9.732 -21.104 -10.954 1.00 87.62 201 GLY A N 1
ATOM 1508 C CA . GLY A 1 201 ? 8.548 -20.959 -11.806 1.00 87.62 201 GLY A CA 1
ATOM 1509 C C . GLY A 1 201 ? 7.589 -19.888 -11.298 1.00 87.62 201 GLY A C 1
ATOM 1510 O O . GLY A 1 201 ? 8.026 -18.809 -10.905 1.00 87.62 201 GLY A O 1
ATOM 1511 N N . ASP A 1 202 ? 6.288 -20.162 -11.343 1.00 79.69 202 ASP A N 1
ATOM 1512 C CA . ASP A 1 202 ? 5.263 -19.217 -10.894 1.00 79.69 202 ASP A CA 1
ATOM 1513 C C . ASP A 1 202 ? 5.073 -19.286 -9.368 1.00 79.69 202 ASP A C 1
ATOM 1515 O O . ASP A 1 202 ? 5.132 -20.372 -8.780 1.00 79.69 202 ASP A O 1
ATOM 1519 N N . PRO A 1 203 ? 4.849 -18.145 -8.691 1.00 70.94 203 PRO A N 1
ATOM 1520 C CA . PRO A 1 203 ? 4.597 -18.133 -7.260 1.00 70.94 203 PRO A CA 1
ATOM 1521 C C . PRO A 1 203 ? 3.238 -18.762 -6.922 1.00 70.94 203 PRO A C 1
ATOM 1523 O O . PRO A 1 203 ? 2.319 -18.738 -7.746 1.00 70.94 203 PRO A O 1
ATOM 1526 N N . PRO A 1 204 ? 3.057 -19.275 -5.688 1.00 67.88 204 PRO A N 1
ATOM 1527 C CA . PRO A 1 204 ? 1.745 -19.699 -5.219 1.00 67.88 204 PRO A CA 1
ATOM 1528 C C . PRO A 1 204 ? 0.708 -18.588 -5.414 1.00 67.88 204 PRO A C 1
ATOM 1530 O O . PRO A 1 204 ? 0.991 -17.406 -5.176 1.00 67.88 204 PRO A O 1
ATOM 1533 N N . ALA A 1 205 ? -0.503 -18.967 -5.825 1.00 51.66 205 ALA A N 1
ATOM 1534 C CA . ALA A 1 205 ? -1.590 -18.018 -6.027 1.00 51.66 205 ALA A CA 1
ATOM 1535 C C . ALA A 1 205 ? -1.802 -17.161 -4.765 1.00 51.66 205 ALA A C 1
ATOM 1537 O O . ALA A 1 205 ? -1.914 -17.689 -3.657 1.00 51.66 205 ALA A O 1
ATOM 1538 N N . GLY A 1 206 ? -1.836 -15.836 -4.945 1.00 54.88 206 GLY A N 1
ATOM 1539 C CA . GLY A 1 206 ? -2.006 -14.884 -3.847 1.00 54.88 206 GLY A CA 1
ATOM 1540 C C . GLY A 1 206 ? -0.715 -14.360 -3.208 1.00 54.88 206 GLY A C 1
ATOM 1541 O O . GLY A 1 206 ? -0.786 -13.561 -2.278 1.00 54.88 206 GLY A O 1
ATOM 1542 N N . THR A 1 207 ? 0.464 -14.755 -3.695 1.00 66.75 207 THR A N 1
ATOM 1543 C CA . THR A 1 207 ? 1.726 -14.208 -3.174 1.00 66.75 207 THR A CA 1
ATOM 1544 C C . THR A 1 207 ? 1.913 -12.745 -3.593 1.00 66.75 207 THR A C 1
ATOM 1546 O O . THR A 1 207 ? 1.642 -12.371 -4.735 1.00 66.75 207 THR A O 1
ATOM 1549 N N . ILE A 1 208 ? 2.363 -11.911 -2.655 1.00 72.25 208 ILE A N 1
ATOM 1550 C CA . ILE A 1 208 ? 2.682 -10.498 -2.891 1.00 72.25 208 ILE A CA 1
ATOM 1551 C C . ILE A 1 208 ? 3.928 -10.407 -3.778 1.00 72.25 208 ILE A C 1
ATOM 1553 O O . ILE A 1 208 ? 4.885 -11.150 -3.575 1.00 72.25 208 ILE A O 1
ATOM 1557 N N . ASP A 1 209 ? 3.924 -9.470 -4.724 1.00 79.12 209 ASP A N 1
ATOM 1558 C CA . ASP A 1 209 ? 5.088 -9.092 -5.524 1.00 79.12 209 ASP A CA 1
ATOM 1559 C C . ASP A 1 209 ? 5.145 -7.568 -5.681 1.00 79.12 209 ASP A C 1
ATOM 1561 O O . ASP A 1 209 ? 4.369 -6.976 -6.431 1.00 79.12 209 ASP A O 1
ATOM 1565 N N . THR A 1 210 ? 6.073 -6.921 -4.970 1.00 80.50 210 THR A N 1
ATOM 1566 C CA . THR A 1 210 ? 6.200 -5.454 -4.986 1.00 80.50 210 THR A CA 1
ATOM 1567 C C . THR A 1 210 ? 6.735 -4.900 -6.302 1.00 80.50 210 THR A C 1
ATOM 1569 O O . THR A 1 210 ? 6.534 -3.714 -6.558 1.00 80.50 210 THR A O 1
ATOM 1572 N N . SER A 1 211 ? 7.380 -5.721 -7.136 1.00 81.31 211 SER A N 1
ATOM 1573 C CA . SER A 1 211 ? 7.872 -5.302 -8.455 1.00 81.31 211 SER A CA 1
ATOM 1574 C C . SER A 1 211 ? 6.751 -5.232 -9.498 1.00 81.31 211 SER A C 1
ATOM 1576 O O . SER A 1 211 ? 6.769 -4.372 -10.374 1.00 81.31 211 SER A O 1
ATOM 1578 N N . ALA A 1 212 ? 5.724 -6.070 -9.341 1.00 83.75 212 ALA A N 1
ATOM 1579 C CA . ALA A 1 212 ? 4.519 -6.060 -10.166 1.00 83.75 212 ALA A CA 1
ATOM 1580 C C . ALA A 1 212 ? 3.407 -5.138 -9.619 1.00 83.75 212 ALA A C 1
ATOM 1582 O O . ALA A 1 212 ? 2.395 -4.916 -10.289 1.00 83.75 212 ALA A O 1
ATOM 1583 N N . MET A 1 213 ? 3.570 -4.585 -8.412 1.00 87.31 213 MET A N 1
ATOM 1584 C CA . MET A 1 213 ? 2.670 -3.566 -7.866 1.00 87.31 213 MET A CA 1
ATOM 1585 C C . MET A 1 213 ? 2.877 -2.210 -8.536 1.00 87.31 213 MET A C 1
ATOM 1587 O O . MET A 1 213 ? 4.011 -1.877 -8.877 1.00 87.31 213 MET A O 1
ATOM 1591 N N . PRO A 1 214 ? 1.827 -1.371 -8.625 1.00 91.25 214 PRO A N 1
ATOM 1592 C CA . PRO A 1 214 ? 1.996 0.011 -9.046 1.00 91.25 214 PRO A CA 1
ATOM 1593 C C . PRO A 1 214 ? 3.048 0.760 -8.222 1.00 91.25 214 PRO A C 1
ATOM 1595 O O . PRO A 1 214 ? 3.274 0.423 -7.054 1.00 91.25 214 PRO A O 1
ATOM 1598 N N . ASP A 1 215 ? 3.648 1.799 -8.803 1.00 88.50 215 ASP A N 1
ATOM 1599 C CA . ASP A 1 215 ? 4.515 2.729 -8.069 1.00 88.50 215 ASP A CA 1
ATOM 1600 C C . ASP A 1 215 ? 3.808 3.332 -6.841 1.00 88.50 215 ASP A C 1
ATOM 1602 O O . ASP A 1 215 ? 2.576 3.333 -6.722 1.00 88.50 215 ASP A O 1
ATOM 1606 N N . ALA A 1 216 ? 4.602 3.861 -5.905 1.00 88.31 216 ALA A N 1
ATOM 1607 C CA . ALA A 1 216 ? 4.056 4.592 -4.771 1.00 88.31 216 ALA A CA 1
ATOM 1608 C C . ALA A 1 216 ? 3.225 5.798 -5.250 1.00 88.31 216 ALA A C 1
ATOM 1610 O O . ALA A 1 216 ? 3.629 6.541 -6.142 1.00 88.31 216 ALA A O 1
ATOM 1611 N N . PHE A 1 217 ? 2.065 6.000 -4.633 1.00 92.75 217 PHE A N 1
ATOM 1612 C CA . PHE A 1 217 ? 1.111 7.056 -4.964 1.00 92.75 217 PHE A CA 1
ATOM 1613 C C . PHE A 1 217 ? 0.614 7.756 -3.697 1.00 92.75 217 PHE A C 1
ATOM 1615 O O . PHE A 1 217 ? 0.850 7.288 -2.583 1.00 92.75 217 PHE A O 1
ATOM 1622 N N . SER A 1 218 ? -0.112 8.858 -3.868 1.00 93.56 218 SER A N 1
ATOM 1623 C CA . SER A 1 218 ? -0.827 9.528 -2.783 1.00 93.56 218 SER A CA 1
ATOM 1624 C C . SER A 1 218 ? -2.258 9.827 -3.206 1.00 93.56 218 SER A C 1
ATOM 1626 O O . SER A 1 218 ? -2.511 10.169 -4.360 1.00 93.56 218 SER A O 1
ATOM 1628 N N . ILE A 1 219 ? -3.188 9.719 -2.261 1.00 96.12 219 ILE A N 1
ATOM 1629 C CA . ILE A 1 219 ? -4.582 10.121 -2.447 1.00 96.12 219 ILE A CA 1
ATOM 1630 C C . ILE A 1 219 ? -4.822 11.428 -1.710 1.00 96.12 219 ILE A C 1
ATOM 1632 O O . ILE A 1 219 ? -4.520 11.538 -0.523 1.00 96.12 219 ILE A O 1
ATOM 1636 N N . GLN A 1 220 ? -5.409 12.396 -2.406 1.00 96.94 220 GLN A N 1
ATOM 1637 C CA . GLN A 1 220 ? -5.991 13.572 -1.772 1.00 96.94 220 GLN A CA 1
ATOM 1638 C C . GLN A 1 220 ? -7.427 13.250 -1.370 1.00 96.94 220 GLN A C 1
ATOM 1640 O O . GLN A 1 220 ? -8.248 12.901 -2.220 1.00 96.94 220 GLN A O 1
ATOM 1645 N N . VAL A 1 221 ? -7.727 13.365 -0.082 1.00 97.06 221 VAL A N 1
ATOM 1646 C CA . VAL A 1 221 ? -9.060 13.126 0.475 1.00 97.06 221 VAL A CA 1
ATOM 1647 C C . VAL A 1 221 ? -9.632 14.432 0.990 1.00 97.06 221 VAL A C 1
ATOM 1649 O O . VAL A 1 221 ? -8.947 15.166 1.697 1.00 97.06 221 VAL A O 1
ATOM 1652 N N . SER A 1 222 ? -10.901 14.699 0.700 1.00 95.62 222 SER A N 1
ATOM 1653 C CA . SER A 1 222 ? -11.678 15.734 1.380 1.00 95.62 222 SER A CA 1
ATOM 1654 C C . SER A 1 222 ? -12.999 15.173 1.898 1.00 95.62 222 SER A C 1
ATOM 1656 O O . SER A 1 222 ? -13.597 14.284 1.296 1.00 95.62 222 SER A O 1
ATOM 1658 N N . LYS A 1 223 ? -13.456 15.668 3.050 1.00 93.12 223 LYS A N 1
ATOM 1659 C CA . LYS A 1 223 ? -14.730 15.283 3.660 1.00 93.12 223 LYS A CA 1
ATOM 1660 C C . LYS A 1 223 ? -15.708 16.439 3.584 1.00 93.12 223 LYS A C 1
ATOM 1662 O O . LYS A 1 223 ? -15.425 17.538 4.059 1.00 93.12 223 LYS A O 1
ATOM 1667 N N . THR A 1 224 ? -16.883 16.198 3.022 1.00 92.62 224 THR A N 1
ATOM 1668 C CA . THR A 1 224 ? -17.948 17.201 2.922 1.00 92.62 224 THR A CA 1
ATOM 1669 C C . THR A 1 224 ? -19.298 16.505 3.024 1.00 92.62 224 THR A C 1
ATOM 1671 O O . THR A 1 224 ? -19.522 15.495 2.369 1.00 92.62 224 THR A O 1
ATOM 1674 N N . ASN A 1 225 ? -20.192 17.011 3.880 1.00 88.81 225 ASN A N 1
ATOM 1675 C CA . ASN A 1 225 ? -21.568 16.511 4.034 1.00 88.81 225 ASN A CA 1
ATOM 1676 C C . ASN A 1 225 ? -21.686 14.982 4.223 1.00 88.81 225 ASN A C 1
ATOM 1678 O O . ASN A 1 225 ? -22.571 14.345 3.661 1.00 88.81 225 ASN A O 1
ATOM 1682 N N . GLY A 1 226 ? -20.779 14.373 4.997 1.00 85.56 226 GLY A N 1
ATOM 1683 C CA . GLY A 1 226 ? -20.800 12.923 5.251 1.00 85.56 226 GLY A CA 1
ATOM 1684 C C . GLY A 1 226 ? -20.325 12.053 4.078 1.00 85.56 226 GLY A C 1
ATOM 1685 O O . GLY A 1 226 ? -20.475 10.833 4.127 1.00 85.56 226 GLY A O 1
ATOM 1686 N N . GLN A 1 227 ? -19.730 12.658 3.051 1.00 93.56 227 GLN A N 1
ATOM 1687 C CA . GLN A 1 227 ? -19.070 11.970 1.944 1.00 93.56 227 GLN A CA 1
ATOM 1688 C C . GLN A 1 227 ? -17.567 12.245 1.972 1.00 93.56 227 GLN A C 1
ATOM 1690 O O . GLN A 1 227 ? -17.132 13.326 2.381 1.00 93.56 227 GLN A O 1
ATOM 1695 N N . LEU A 1 228 ? -16.781 11.261 1.538 1.00 95.62 228 LEU A N 1
ATOM 1696 C CA . LEU A 1 228 ? -15.370 11.436 1.216 1.00 95.62 228 LEU A CA 1
ATOM 1697 C C . LEU A 1 228 ? -15.214 11.540 -0.294 1.00 95.62 228 LEU A C 1
ATOM 1699 O O . LEU A 1 228 ? -15.716 10.691 -1.028 1.00 95.62 228 LEU A O 1
ATOM 1703 N N . ILE A 1 229 ? -14.504 12.570 -0.733 1.00 96.12 229 ILE A N 1
ATOM 1704 C CA . ILE A 1 229 ? -14.103 12.790 -2.116 1.00 96.12 229 ILE A CA 1
ATOM 1705 C C . ILE A 1 229 ? -12.625 12.428 -2.200 1.00 96.12 229 ILE A C 1
ATOM 1707 O O . ILE A 1 229 ? -11.795 12.982 -1.479 1.00 96.12 229 ILE A O 1
ATOM 1711 N N . LEU A 1 230 ? -12.312 11.470 -3.060 1.00 96.31 230 LEU A N 1
ATOM 1712 C CA . LEU A 1 230 ? -10.992 10.883 -3.226 1.00 96.31 230 LEU A CA 1
ATOM 1713 C C . LEU A 1 230 ? -10.457 11.293 -4.590 1.00 96.31 230 LEU A C 1
ATOM 1715 O O . LEU A 1 230 ? -11.142 11.099 -5.592 1.00 96.31 230 LEU A O 1
ATOM 1719 N N . ASN A 1 231 ? -9.235 11.814 -4.634 1.00 94.75 231 ASN A N 1
ATOM 1720 C CA . ASN A 1 231 ? -8.556 12.167 -5.872 1.00 94.75 231 ASN A CA 1
ATOM 1721 C C . ASN A 1 231 ? -7.208 11.448 -5.938 1.00 94.75 231 ASN A C 1
ATOM 1723 O O . ASN A 1 231 ? -6.317 11.681 -5.117 1.00 94.75 231 ASN A O 1
ATOM 1727 N N . TYR A 1 232 ? -7.080 10.571 -6.928 1.00 92.44 232 TYR A N 1
ATOM 1728 C CA . TYR A 1 232 ? -5.838 9.923 -7.323 1.00 92.44 232 TYR A CA 1
ATOM 1729 C C . TYR A 1 232 ? -5.165 10.789 -8.385 1.00 92.44 232 TYR A C 1
ATOM 1731 O O . TYR A 1 232 ? -5.774 11.088 -9.414 1.00 92.44 232 TYR A O 1
ATOM 1739 N N . LEU A 1 233 ? -3.914 11.180 -8.150 1.00 89.62 233 LEU A N 1
ATOM 1740 C CA . LEU A 1 233 ? -3.089 11.861 -9.139 1.00 89.62 233 LEU A CA 1
ATOM 1741 C C . LEU A 1 233 ? -1.644 11.392 -9.001 1.00 89.62 233 LEU A C 1
ATOM 1743 O O . LEU A 1 233 ? -1.004 11.619 -7.976 1.00 89.62 233 LEU A O 1
ATOM 1747 N N . VAL A 1 234 ? -1.129 10.774 -10.057 1.00 90.00 234 VAL A N 1
ATOM 1748 C CA . VAL A 1 234 ? 0.278 10.400 -10.176 1.00 90.00 234 VAL A CA 1
ATOM 1749 C C . VAL A 1 234 ? 0.866 11.128 -11.369 1.00 90.00 234 VAL A C 1
ATOM 1751 O O . VAL A 1 234 ? 0.355 11.011 -12.479 1.00 90.00 234 VAL A O 1
ATOM 1754 N N . ASN A 1 235 ? 1.951 11.858 -11.120 1.00 89.62 235 ASN A N 1
ATOM 1755 C CA . ASN A 1 235 ? 2.796 12.464 -12.140 1.00 89.62 235 ASN A CA 1
ATOM 1756 C C . ASN A 1 235 ? 4.167 11.805 -12.050 1.00 89.62 235 ASN A C 1
ATOM 1758 O O . ASN A 1 235 ? 4.739 11.732 -10.961 1.00 89.62 235 ASN A O 1
ATOM 1762 N N . ARG A 1 236 ? 4.703 11.341 -13.175 1.00 87.75 236 ARG A N 1
ATOM 1763 C CA . ARG A 1 236 ? 6.044 10.763 -13.230 1.00 87.75 236 ARG A CA 1
ATOM 1764 C C . ARG A 1 236 ? 6.777 11.157 -14.495 1.00 87.75 236 ARG A C 1
ATOM 1766 O O . ARG A 1 236 ? 6.168 11.528 -15.494 1.00 87.75 236 ARG A O 1
ATOM 1773 N N . THR A 1 237 ? 8.089 11.018 -14.428 1.00 89.38 237 THR A N 1
ATOM 1774 C CA . THR A 1 237 ? 9.011 11.409 -15.484 1.00 89.38 237 THR A CA 1
ATOM 1775 C C . THR A 1 237 ? 9.810 10.186 -15.903 1.00 89.38 237 THR A C 1
ATOM 1777 O O . THR A 1 237 ? 10.482 9.578 -15.073 1.00 89.38 237 THR A O 1
ATOM 1780 N N . ILE A 1 238 ? 9.734 9.822 -17.179 1.00 89.06 238 ILE A N 1
ATOM 1781 C CA . ILE A 1 238 ? 10.516 8.740 -17.769 1.00 89.06 238 ILE A CA 1
ATOM 1782 C C . ILE A 1 238 ? 11.644 9.373 -18.571 1.00 89.06 238 ILE A C 1
ATOM 1784 O O . ILE A 1 238 ? 11.409 10.127 -19.514 1.00 89.06 238 ILE A O 1
ATOM 1788 N N . THR A 1 239 ? 12.879 9.064 -18.197 1.00 88.94 239 THR A N 1
ATOM 1789 C CA . THR A 1 239 ? 14.053 9.442 -18.984 1.00 88.94 239 THR A CA 1
ATOM 1790 C C . THR A 1 239 ? 14.340 8.344 -19.996 1.00 88.94 239 THR A C 1
ATOM 1792 O O . THR A 1 239 ? 14.528 7.193 -19.610 1.00 88.94 239 THR A O 1
ATOM 1795 N N . HIS A 1 240 ? 14.392 8.701 -21.272 1.00 88.12 240 HIS A N 1
ATOM 1796 C CA . HIS A 1 240 ? 14.793 7.820 -22.362 1.00 88.12 240 HIS A CA 1
ATOM 1797 C C . HIS A 1 240 ? 16.238 8.114 -22.733 1.00 88.12 240 HIS A C 1
ATOM 1799 O O . HIS A 1 240 ? 16.600 9.273 -22.919 1.00 88.12 240 HIS A O 1
ATOM 1805 N N . THR A 1 241 ? 17.072 7.089 -22.840 1.00 86.38 241 THR A N 1
ATOM 1806 C CA . THR A 1 241 ? 18.460 7.197 -23.287 1.00 86.38 241 THR A CA 1
ATOM 1807 C C . THR A 1 241 ? 18.634 6.375 -24.549 1.00 86.38 241 THR A C 1
ATOM 1809 O O . THR A 1 241 ? 18.655 5.146 -24.517 1.00 86.38 241 THR A O 1
ATOM 1812 N N . PHE A 1 242 ? 18.776 7.074 -25.665 1.00 83.81 242 PHE A N 1
ATOM 1813 C CA . PHE A 1 242 ? 18.989 6.490 -26.972 1.00 83.81 242 PHE A CA 1
ATOM 1814 C C . PHE A 1 242 ? 20.479 6.319 -27.207 1.00 83.81 242 PHE A C 1
ATOM 1816 O O . PHE A 1 242 ? 21.234 7.293 -27.184 1.00 83.81 242 PHE A O 1
ATOM 1823 N N . VAL A 1 243 ? 20.891 5.079 -27.441 1.00 80.06 243 VAL A N 1
ATOM 1824 C CA . VAL A 1 243 ? 22.276 4.740 -27.760 1.00 80.06 243 VAL A CA 1
ATOM 1825 C C . VAL A 1 243 ? 22.326 4.255 -29.195 1.00 80.06 243 VAL A C 1
ATOM 1827 O O . VAL A 1 243 ? 21.635 3.308 -29.567 1.00 80.06 243 VAL A O 1
ATOM 1830 N N . THR A 1 244 ? 23.145 4.919 -30.004 1.00 75.25 244 THR A N 1
ATOM 1831 C CA . THR A 1 244 ? 23.445 4.477 -31.366 1.00 75.25 244 THR A CA 1
ATOM 1832 C C . THR A 1 244 ? 24.841 3.885 -31.382 1.00 75.25 244 THR A C 1
ATOM 1834 O O . THR A 1 244 ? 25.821 4.553 -31.057 1.00 75.25 244 THR A O 1
ATOM 1837 N N . ASN A 1 245 ? 24.932 2.609 -31.737 1.00 67.25 245 ASN A N 1
ATOM 1838 C CA . ASN A 1 245 ? 26.204 1.980 -32.069 1.00 67.25 245 ASN A CA 1
ATOM 1839 C C . ASN A 1 245 ? 26.376 2.107 -33.588 1.00 67.25 245 ASN A C 1
ATOM 1841 O O . ASN A 1 245 ? 25.372 2.219 -34.291 1.00 67.25 245 ASN A O 1
ATOM 1845 N N . GLY A 1 246 ? 27.601 2.088 -34.123 1.00 62.78 246 GLY A N 1
ATOM 1846 C CA . GLY A 1 246 ? 27.907 2.265 -35.562 1.00 62.78 246 GLY A CA 1
ATOM 1847 C C . GLY A 1 246 ? 27.305 1.224 -36.537 1.00 62.78 246 GLY A C 1
ATOM 1848 O O . GLY A 1 246 ? 27.845 0.994 -37.611 1.00 62.78 246 GLY A O 1
ATOM 1849 N N . GLN A 1 247 ? 26.212 0.565 -36.152 1.00 65.69 247 GLN A N 1
ATOM 1850 C CA . GLN A 1 247 ? 25.436 -0.484 -36.811 1.00 65.69 247 GLN A CA 1
ATOM 1851 C C . GLN A 1 247 ? 24.028 0.001 -37.238 1.00 65.69 247 GLN A C 1
ATOM 1853 O O . GLN A 1 247 ? 23.123 -0.811 -37.386 1.00 65.69 247 GLN A O 1
ATOM 1858 N N . CYS A 1 248 ? 23.800 1.311 -37.405 1.00 65.12 248 CYS A N 1
ATOM 1859 C CA . CYS A 1 248 ? 22.506 1.892 -37.825 1.00 65.12 248 CYS A CA 1
ATOM 1860 C C . CYS A 1 248 ? 21.291 1.608 -36.918 1.00 65.12 248 CYS A C 1
ATOM 1862 O O . CYS A 1 248 ? 20.161 1.906 -37.300 1.00 65.12 248 CYS A O 1
ATOM 1864 N N . GLY A 1 249 ? 21.500 1.056 -35.721 1.00 68.44 249 GLY A N 1
ATOM 1865 C CA . GLY A 1 249 ? 20.451 0.802 -34.736 1.00 68.44 249 GLY A CA 1
ATOM 1866 C C . GLY A 1 249 ? 20.493 1.816 -33.598 1.00 68.44 249 GLY A C 1
ATOM 1867 O O . GLY A 1 249 ? 21.575 2.173 -33.130 1.00 68.44 249 GLY A O 1
ATOM 1868 N N . ALA A 1 250 ? 19.317 2.244 -33.138 1.00 72.00 250 ALA A N 1
ATOM 1869 C CA . ALA A 1 250 ? 19.151 2.968 -31.883 1.00 72.00 250 ALA A CA 1
ATOM 1870 C C . ALA A 1 250 ? 18.459 2.051 -30.868 1.00 72.00 250 ALA A C 1
ATOM 1872 O O . ALA A 1 250 ? 17.404 1.490 -31.164 1.00 72.00 250 ALA A O 1
ATOM 1873 N N . SER A 1 251 ? 19.037 1.901 -29.679 1.00 81.38 251 SER A N 1
ATOM 1874 C CA . SER A 1 251 ? 18.368 1.263 -28.540 1.00 81.38 251 SER A CA 1
ATOM 1875 C C . SER A 1 251 ? 17.820 2.333 -27.600 1.00 81.38 251 SER A C 1
ATOM 1877 O O . SER A 1 251 ? 18.574 3.229 -27.223 1.00 81.38 251 SER A O 1
ATOM 1879 N N . ASP A 1 252 ? 16.548 2.230 -27.212 1.00 84.19 252 ASP A N 1
ATOM 1880 C CA . ASP A 1 252 ? 15.913 3.085 -26.199 1.00 84.19 252 ASP A CA 1
ATOM 1881 C C . ASP A 1 252 ? 16.005 2.428 -24.816 1.00 84.19 252 ASP A C 1
ATOM 1883 O O . ASP A 1 252 ? 15.325 1.437 -24.543 1.00 84.19 252 ASP A O 1
ATOM 1887 N N . ASN A 1 253 ? 16.844 2.985 -23.946 1.00 85.12 253 ASN A N 1
ATOM 1888 C CA . ASN A 1 253 ? 16.955 2.572 -22.553 1.00 85.12 253 ASN A CA 1
ATOM 1889 C C . ASN A 1 253 ? 16.143 3.524 -21.672 1.00 85.12 253 ASN A C 1
ATOM 1891 O O . ASN A 1 253 ? 16.486 4.699 -21.539 1.00 85.12 253 ASN A O 1
ATOM 1895 N N . LYS A 1 254 ? 15.089 3.015 -21.035 1.00 86.44 254 LYS A N 1
ATOM 1896 C CA . LYS A 1 254 ? 14.216 3.810 -20.162 1.00 86.44 254 LYS A CA 1
ATOM 1897 C C . LYS A 1 254 ? 14.694 3.764 -18.714 1.00 86.44 254 LYS A C 1
ATOM 1899 O O . LYS A 1 254 ? 15.130 2.719 -18.235 1.00 86.44 254 LYS A O 1
ATOM 1904 N N . SER A 1 255 ? 14.565 4.884 -18.005 1.00 84.38 255 SER A N 1
ATOM 1905 C CA . SER A 1 255 ? 14.734 4.928 -16.551 1.00 84.38 255 SER A CA 1
ATOM 1906 C C . SER A 1 255 ? 13.802 3.909 -15.884 1.00 84.38 255 SER A C 1
ATOM 1908 O O . SER A 1 255 ? 12.646 3.798 -16.304 1.00 84.38 255 SER A O 1
ATOM 1910 N N . PRO A 1 256 ? 14.254 3.197 -14.837 1.00 76.81 256 PRO A N 1
ATOM 1911 C CA . PRO A 1 256 ? 13.406 2.259 -14.118 1.00 76.81 256 PRO A CA 1
ATOM 1912 C C . PRO A 1 256 ? 12.219 2.999 -13.490 1.00 76.81 256 PRO A C 1
ATOM 1914 O O . PRO A 1 256 ? 12.399 3.931 -12.706 1.00 76.81 256 PRO A O 1
ATOM 1917 N N . VAL A 1 257 ? 11.010 2.577 -13.852 1.00 82.06 257 VAL A N 1
ATOM 1918 C CA . VAL A 1 257 ? 9.735 3.019 -13.272 1.00 82.06 257 VAL A CA 1
ATOM 1919 C C . VAL A 1 257 ? 8.846 1.791 -13.103 1.00 82.06 257 VAL A C 1
ATOM 1921 O O . VAL A 1 257 ? 8.867 0.902 -13.957 1.00 82.06 257 VAL A O 1
ATOM 1924 N N . GLY A 1 258 ? 8.088 1.708 -12.011 1.00 80.25 258 GLY A N 1
ATOM 1925 C CA . GLY A 1 258 ? 7.147 0.613 -11.804 1.00 80.25 258 GLY A CA 1
ATOM 1926 C C . GLY A 1 258 ? 5.940 0.709 -12.741 1.00 80.25 258 GLY A C 1
ATOM 1927 O O . GLY A 1 258 ? 5.778 1.671 -13.507 1.00 80.25 258 GLY A O 1
ATOM 1928 N N . PRO A 1 259 ? 5.051 -0.292 -12.732 1.00 88.56 259 PRO A N 1
ATOM 1929 C CA . PRO A 1 259 ? 3.829 -0.222 -13.514 1.00 88.56 259 PRO A CA 1
ATOM 1930 C C . PRO A 1 259 ? 2.898 0.887 -12.994 1.00 88.56 259 PRO A C 1
ATOM 1932 O O . PRO A 1 259 ? 2.934 1.277 -11.829 1.00 88.56 259 PRO A O 1
ATOM 1935 N N . LEU A 1 260 ? 2.026 1.393 -13.866 1.00 90.50 260 LEU A N 1
ATOM 1936 C CA . LEU A 1 260 ? 0.874 2.186 -13.424 1.00 90.50 260 LEU A CA 1
ATOM 1937 C C . LEU A 1 260 ? -0.258 1.271 -12.993 1.00 90.50 260 LEU A C 1
ATOM 1939 O O . LEU A 1 260 ? -0.353 0.126 -13.438 1.00 90.50 260 LEU A O 1
ATOM 1943 N N . ALA A 1 261 ? -1.137 1.804 -12.157 1.00 93.31 261 ALA A N 1
ATOM 1944 C CA . ALA A 1 261 ? -2.337 1.101 -11.758 1.00 93.31 261 ALA A CA 1
ATOM 1945 C C . ALA A 1 261 ? -3.347 1.043 -12.917 1.00 93.31 261 ALA A C 1
ATOM 1947 O O . ALA A 1 261 ? -3.468 1.965 -13.715 1.00 93.31 261 ALA A O 1
ATOM 1948 N N . GLU A 1 262 ? -4.079 -0.059 -13.017 1.00 92.38 262 GLU A N 1
ATOM 1949 C CA . GLU A 1 262 ? -5.186 -0.244 -13.967 1.00 92.38 262 GLU A CA 1
ATOM 1950 C C . GLU A 1 262 ? -6.528 0.034 -13.306 1.00 92.38 262 GLU A C 1
ATOM 1952 O O . GLU A 1 262 ? -7.446 0.562 -13.926 1.00 92.38 262 GLU A O 1
ATOM 1957 N N . ARG A 1 263 ? -6.633 -0.323 -12.026 1.00 92.25 263 ARG A N 1
ATOM 1958 C CA . ARG A 1 263 ? -7.830 -0.124 -11.221 1.00 92.25 263 ARG A CA 1
ATOM 1959 C C . ARG A 1 263 ? -7.465 0.378 -9.842 1.00 92.25 263 ARG A C 1
ATOM 1961 O O . ARG A 1 263 ? -6.319 0.264 -9.397 1.00 92.25 263 ARG A O 1
ATOM 1968 N N . TRP A 1 264 ? -8.481 0.836 -9.140 1.00 93.38 264 TRP A N 1
ATOM 1969 C CA . TRP A 1 264 ? -8.384 1.171 -7.737 1.00 93.38 264 TRP A CA 1
ATOM 1970 C C . TRP A 1 264 ? -9.585 0.641 -6.964 1.00 93.38 264 TRP A C 1
ATOM 1972 O O . TRP A 1 264 ? -10.658 0.434 -7.527 1.00 93.38 264 TRP A O 1
ATOM 1982 N N . GLU A 1 265 ? -9.381 0.400 -5.675 1.00 92.75 265 GLU A N 1
ATOM 1983 C CA . GLU A 1 265 ? -10.395 -0.079 -4.742 1.00 92.75 265 GLU A CA 1
ATOM 1984 C C . GLU A 1 265 ? -10.404 0.837 -3.518 1.00 92.75 265 GLU A C 1
ATOM 1986 O O . GLU A 1 265 ? -9.354 1.220 -3.000 1.00 92.75 265 GLU A O 1
ATOM 1991 N N . VAL A 1 266 ? -11.594 1.171 -3.037 1.00 93.62 266 VAL A N 1
ATOM 1992 C CA . VAL A 1 266 ? -11.813 1.965 -1.832 1.00 93.62 266 VAL A CA 1
ATOM 1993 C C . VAL A 1 266 ? -12.425 1.065 -0.779 1.00 93.62 266 VAL A C 1
ATOM 1995 O O . VAL A 1 266 ? -13.437 0.399 -1.030 1.00 93.62 266 VAL A O 1
ATOM 1998 N N . ARG A 1 267 ? -11.827 1.058 0.411 1.00 90.19 267 ARG A N 1
ATOM 1999 C CA . ARG A 1 267 ? -12.309 0.262 1.534 1.00 90.19 267 ARG A CA 1
ATOM 2000 C C . ARG A 1 267 ? -12.618 1.141 2.730 1.00 90.19 267 ARG A C 1
ATOM 2002 O O . ARG A 1 267 ? -11.815 1.992 3.104 1.00 90.19 267 ARG A O 1
ATOM 2009 N N . LEU A 1 268 ? -13.781 0.901 3.323 1.00 86.50 268 LEU A N 1
ATOM 2010 C CA . LEU A 1 268 ? -14.197 1.492 4.586 1.00 86.50 268 LEU A CA 1
ATOM 2011 C C . LEU A 1 268 ? -14.284 0.385 5.626 1.00 86.50 268 LEU A C 1
ATOM 2013 O O . LEU A 1 268 ? -14.955 -0.620 5.407 1.00 86.50 268 LEU A O 1
ATOM 2017 N N . ASP A 1 269 ? -13.548 0.546 6.721 1.00 80.62 269 ASP A N 1
ATOM 2018 C CA . ASP A 1 269 ? -13.404 -0.458 7.779 1.00 80.62 269 ASP A CA 1
ATOM 2019 C C . ASP A 1 269 ? -13.107 -1.871 7.244 1.00 80.62 269 ASP A C 1
ATOM 2021 O O . ASP A 1 269 ? -13.634 -2.877 7.716 1.00 80.62 269 ASP A O 1
ATOM 2025 N N . GLY A 1 270 ? -12.236 -1.948 6.235 1.00 70.50 270 GLY A N 1
ATOM 2026 C CA . GLY A 1 270 ? -11.812 -3.202 5.611 1.00 70.50 270 GLY A CA 1
ATOM 2027 C C . GLY A 1 270 ? -12.785 -3.776 4.578 1.00 70.50 270 GLY A C 1
ATOM 2028 O O . GLY A 1 270 ? -12.442 -4.709 3.851 1.00 70.50 270 GLY A O 1
ATOM 2029 N N . VAL A 1 271 ? -13.981 -3.200 4.451 1.00 75.31 271 VAL A N 1
ATOM 2030 C CA . VAL A 1 271 ? -14.986 -3.608 3.469 1.00 75.31 271 VAL A CA 1
ATOM 2031 C C . VAL A 1 271 ? -14.797 -2.805 2.191 1.00 75.31 271 VAL A C 1
ATOM 2033 O O . VAL A 1 271 ? -14.789 -1.576 2.220 1.00 75.31 271 VAL A O 1
ATOM 2036 N N . LYS A 1 272 ? -14.674 -3.487 1.048 1.00 82.25 272 LYS A N 1
ATOM 2037 C CA . LYS A 1 272 ? -14.648 -2.821 -0.260 1.00 82.25 272 LYS A CA 1
ATOM 2038 C C . LYS A 1 272 ? -16.008 -2.180 -0.541 1.00 82.25 272 LYS A C 1
ATOM 2040 O O . LYS A 1 272 ? -17.005 -2.887 -0.650 1.00 82.25 272 LYS A O 1
ATOM 2045 N N . VAL A 1 273 ? -16.027 -0.854 -0.664 1.00 83.12 273 VAL A N 1
ATOM 2046 C CA . VAL A 1 273 ? -17.247 -0.054 -0.884 1.00 83.12 273 VAL A CA 1
ATOM 2047 C C . VAL A 1 273 ? -17.310 0.582 -2.269 1.00 83.12 273 VAL A C 1
ATOM 2049 O O . VAL A 1 273 ? -18.393 0.935 -2.724 1.00 83.12 273 VAL A O 1
ATOM 2052 N N . ALA A 1 274 ? -16.169 0.724 -2.943 1.00 86.81 274 ALA A N 1
ATOM 2053 C CA . ALA A 1 274 ? -16.106 1.171 -4.327 1.00 86.81 274 ALA A CA 1
ATOM 2054 C C . ALA A 1 274 ? -14.876 0.580 -5.020 1.00 86.81 274 ALA A C 1
ATOM 2056 O O . ALA A 1 274 ? -13.867 0.285 -4.379 1.00 86.81 274 ALA A O 1
ATOM 2057 N N . ASP A 1 275 ? -14.957 0.438 -6.334 1.00 89.69 275 ASP A N 1
ATOM 2058 C CA . ASP A 1 275 ? -13.820 0.181 -7.206 1.00 89.69 275 ASP A CA 1
ATOM 2059 C C . ASP A 1 275 ? -14.073 0.791 -8.585 1.00 89.69 275 ASP A C 1
ATOM 2061 O O . ASP A 1 275 ? -15.200 1.162 -8.919 1.00 89.69 275 ASP A O 1
ATOM 2065 N N . GLY A 1 276 ? -13.012 0.957 -9.365 1.00 86.75 276 GLY A N 1
ATOM 2066 C CA . GLY A 1 276 ? -13.126 1.483 -10.716 1.00 86.75 276 GLY A CA 1
ATOM 2067 C C . GLY A 1 276 ? -11.848 1.309 -11.515 1.00 86.75 276 GLY A C 1
ATOM 2068 O O . GLY A 1 276 ? -10.779 1.052 -10.961 1.00 86.75 276 GLY A O 1
ATOM 2069 N N . MET A 1 277 ? -11.954 1.470 -12.829 1.00 90.25 277 MET A N 1
ATOM 2070 C CA . MET A 1 277 ? -10.783 1.564 -13.696 1.00 90.25 277 MET A CA 1
ATOM 2071 C C . MET A 1 277 ? -10.174 2.962 -13.584 1.00 90.25 277 MET A C 1
ATOM 2073 O O . MET A 1 277 ? -10.896 3.954 -13.471 1.00 90.25 277 MET A O 1
ATOM 2077 N N . LEU A 1 278 ? -8.847 3.037 -13.611 1.00 88.44 278 LEU A N 1
ATOM 2078 C CA . LEU A 1 278 ? -8.139 4.299 -13.770 1.00 88.44 278 LEU A CA 1
ATOM 2079 C C . LEU A 1 278 ? -8.008 4.618 -15.254 1.00 88.44 278 LEU A C 1
ATOM 2081 O O . LEU A 1 278 ? -7.902 3.725 -16.097 1.00 88.44 278 LEU A O 1
ATOM 2085 N N . ASN A 1 279 ? -7.992 5.910 -15.572 1.00 83.56 279 ASN A N 1
ATOM 2086 C CA . ASN A 1 279 ? -7.785 6.336 -16.945 1.00 83.56 279 ASN A CA 1
ATOM 2087 C C . ASN A 1 279 ? -6.409 5.861 -17.444 1.00 83.56 279 ASN A C 1
ATOM 2089 O O . ASN A 1 279 ? -5.449 5.831 -16.657 1.00 83.56 279 ASN A O 1
ATOM 2093 N N . PRO A 1 280 ? -6.283 5.515 -18.739 1.00 84.12 280 PRO A N 1
ATOM 2094 C CA . PRO A 1 280 ? -4.980 5.301 -19.349 1.00 84.12 280 PRO A CA 1
ATOM 2095 C C . PRO A 1 280 ? -4.072 6.513 -19.100 1.00 84.12 280 PRO A C 1
ATOM 2097 O O . PRO A 1 280 ? -4.568 7.646 -19.101 1.00 84.12 280 PRO A O 1
ATOM 2100 N N . PRO A 1 281 ? -2.762 6.311 -18.884 1.00 85.75 281 PRO A N 1
ATOM 2101 C CA . PRO A 1 281 ? -1.854 7.425 -18.670 1.00 85.75 281 PRO A CA 1
ATOM 2102 C C . PRO A 1 281 ? -1.846 8.365 -19.867 1.00 85.75 281 PRO A C 1
ATOM 2104 O O . PRO A 1 281 ? -1.711 7.935 -21.014 1.00 85.75 281 PRO A O 1
ATOM 2107 N N . GLN A 1 282 ? -1.933 9.658 -19.585 1.00 88.94 282 GLN A N 1
ATOM 2108 C CA . GLN A 1 282 ? -1.625 10.685 -20.564 1.00 88.94 282 GLN A CA 1
ATOM 2109 C C . GLN A 1 282 ? -0.111 10.870 -20.605 1.00 88.94 282 GLN A C 1
ATOM 2111 O O . GLN A 1 282 ? 0.528 10.981 -19.560 1.00 88.94 282 GLN A O 1
ATOM 2116 N N . SER A 1 283 ? 0.451 10.892 -21.810 1.00 89.81 283 SER A N 1
ATOM 2117 C CA . SER A 1 283 ? 1.873 11.118 -22.052 1.00 89.81 283 SER A CA 1
ATOM 2118 C C . SER A 1 283 ? 2.069 12.473 -22.722 1.00 89.81 283 SER A C 1
ATOM 2120 O O . SER A 1 283 ? 1.333 12.812 -23.650 1.00 89.81 283 SER A O 1
ATOM 2122 N N . SER A 1 284 ? 3.071 13.238 -22.286 1.00 87.94 284 SER A N 1
ATOM 2123 C CA . SER A 1 284 ? 3.478 14.477 -22.959 1.00 87.94 284 SER A CA 1
ATOM 2124 C C . SER A 1 284 ? 4.097 14.230 -24.339 1.00 87.94 284 SER A C 1
ATOM 2126 O O . SER A 1 284 ? 4.318 15.182 -25.085 1.00 87.94 284 SER A O 1
ATOM 2128 N N . GLY A 1 285 ? 4.429 12.972 -24.659 1.00 83.38 285 GLY A N 1
ATOM 2129 C CA . GLY A 1 285 ? 5.357 12.640 -25.732 1.00 83.38 285 GLY A CA 1
ATOM 2130 C C . GLY A 1 285 ? 6.767 13.165 -25.446 1.00 83.38 285 GLY A C 1
ATOM 2131 O O . GLY A 1 285 ? 7.021 13.841 -24.445 1.00 83.38 285 GLY A O 1
ATOM 2132 N N . PHE A 1 286 ? 7.693 12.840 -26.339 1.00 85.25 286 PHE A N 1
ATOM 2133 C CA . PHE A 1 286 ? 9.066 13.334 -26.338 1.00 85.25 286 PHE A CA 1
ATOM 2134 C C . PHE A 1 286 ? 9.579 13.367 -27.788 1.00 85.25 286 PHE A C 1
ATOM 2136 O O . PHE A 1 286 ? 9.052 12.640 -28.637 1.00 85.25 286 PHE A O 1
ATOM 2143 N N . PRO A 1 287 ? 10.552 14.234 -28.120 1.00 82.38 287 PRO A N 1
ATOM 2144 C CA . PRO A 1 287 ? 11.064 14.320 -29.485 1.00 82.38 287 PRO A CA 1
ATOM 2145 C C . PRO A 1 287 ? 11.700 12.990 -29.929 1.00 82.38 287 PRO A C 1
ATOM 2147 O O . PRO A 1 287 ? 12.278 12.288 -29.103 1.00 82.38 287 PRO A O 1
ATOM 2150 N N . PRO A 1 288 ? 11.614 12.611 -31.214 1.00 79.19 288 PRO A N 1
ATOM 2151 C CA . PRO A 1 288 ? 12.302 11.420 -31.697 1.00 79.19 288 PRO A CA 1
ATOM 2152 C C . PRO A 1 288 ? 13.828 11.601 -31.602 1.00 79.19 288 PRO A C 1
ATOM 2154 O O . PRO A 1 288 ? 14.315 12.735 -31.693 1.00 79.19 288 PRO A O 1
ATOM 2157 N N . PRO A 1 289 ? 14.597 10.505 -31.454 1.00 76.06 289 PRO A N 1
ATOM 2158 C CA . PRO A 1 289 ? 16.052 10.582 -31.472 1.00 76.06 289 PRO A CA 1
ATOM 2159 C C . PRO A 1 289 ? 16.557 11.186 -32.796 1.00 76.06 289 PRO A C 1
ATOM 2161 O O . PRO A 1 289 ? 15.933 10.972 -33.843 1.00 76.06 289 PRO A O 1
ATOM 2164 N N . PRO A 1 290 ? 17.689 11.921 -32.782 1.00 76.94 290 PRO A N 1
ATOM 2165 C CA . PRO A 1 290 ? 18.307 12.428 -34.002 1.00 76.94 290 PRO A CA 1
ATOM 2166 C C . PRO A 1 290 ? 18.559 11.297 -35.016 1.00 76.94 290 PRO A C 1
ATOM 2168 O O . PRO A 1 290 ? 18.951 10.200 -34.606 1.00 76.94 290 PRO A O 1
ATOM 2171 N N . PRO A 1 291 ? 18.377 11.539 -36.329 1.00 74.19 291 PRO A N 1
ATOM 2172 C CA . PRO A 1 291 ? 18.685 10.544 -37.349 1.00 74.19 291 PRO A CA 1
ATOM 2173 C C . PRO A 1 291 ? 20.146 10.094 -37.264 1.00 74.19 291 PRO A C 1
ATOM 2175 O O . PRO A 1 291 ? 21.051 10.918 -37.109 1.00 74.19 291 PRO A O 1
ATOM 2178 N N . VAL A 1 292 ? 20.385 8.791 -37.413 1.00 73.12 292 VAL A N 1
ATOM 2179 C CA . VAL A 1 292 ? 21.747 8.255 -37.526 1.00 73.12 292 VAL A CA 1
ATOM 2180 C C . VAL A 1 292 ? 22.370 8.777 -38.822 1.00 73.12 292 VAL A C 1
ATOM 2182 O O . VAL A 1 292 ? 21.739 8.718 -39.876 1.00 73.12 292 VAL A O 1
ATOM 2185 N N . ALA A 1 293 ? 23.599 9.296 -38.760 1.00 71.12 293 ALA A N 1
ATOM 2186 C CA . ALA A 1 293 ? 24.286 9.799 -39.945 1.00 71.12 293 ALA A CA 1
ATOM 2187 C C . ALA A 1 293 ? 24.649 8.642 -40.897 1.00 71.12 293 ALA A C 1
ATOM 2189 O O . ALA A 1 293 ? 25.453 7.766 -40.562 1.00 71.12 293 ALA A O 1
ATOM 2190 N N . VAL A 1 294 ? 24.053 8.653 -42.091 1.00 71.88 294 VAL A N 1
ATOM 2191 C CA . VAL A 1 294 ? 24.283 7.662 -43.152 1.00 71.88 294 VAL A CA 1
ATOM 2192 C C . VAL A 1 294 ? 25.138 8.293 -44.250 1.00 71.88 294 VAL A C 1
ATOM 2194 O O . VAL A 1 294 ? 24.904 9.432 -44.654 1.00 71.88 294 VAL A O 1
ATOM 2197 N N . GLY A 1 295 ? 26.154 7.567 -44.709 1.00 73.38 295 GLY A N 1
ATOM 2198 C CA . GLY A 1 295 ? 26.999 7.967 -45.823 1.00 73.38 295 GLY A CA 1
ATOM 2199 C C . GLY A 1 295 ? 26.262 7.918 -47.170 1.00 73.38 295 GLY A C 1
ATOM 2200 O O . GLY A 1 295 ? 25.191 7.317 -47.281 1.00 73.38 295 GLY A O 1
ATOM 2201 N N . PRO A 1 296 ? 26.838 8.512 -48.231 1.00 77.06 296 PRO A N 1
ATOM 2202 C CA . PRO A 1 296 ? 26.261 8.499 -49.581 1.00 77.06 296 PRO A CA 1
ATOM 2203 C C . PRO A 1 296 ? 26.049 7.093 -50.167 1.00 77.06 296 PRO A C 1
ATOM 2205 O O . PRO A 1 296 ? 25.265 6.919 -51.093 1.00 77.06 296 PRO A O 1
ATOM 2208 N N . ASP A 1 297 ? 26.754 6.094 -49.636 1.00 77.62 297 ASP A N 1
ATOM 2209 C CA . ASP A 1 297 ? 26.675 4.678 -49.998 1.00 77.62 297 ASP A CA 1
ATOM 2210 C C . ASP A 1 297 ? 25.607 3.902 -49.205 1.00 77.62 297 ASP A C 1
ATOM 2212 O O . ASP A 1 297 ? 25.516 2.679 -49.319 1.00 77.62 297 ASP A O 1
ATOM 2216 N N . GLY A 1 298 ? 24.811 4.590 -48.380 1.00 68.62 298 GLY A N 1
ATOM 2217 C CA . GLY A 1 298 ? 23.804 3.973 -47.520 1.00 68.62 298 GLY A CA 1
ATOM 2218 C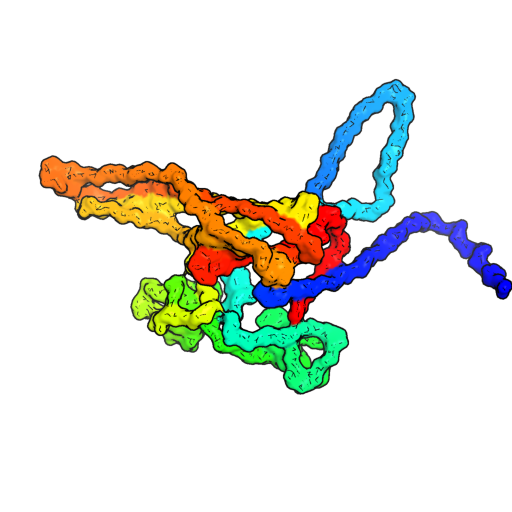 C . GLY A 1 298 ? 24.385 3.264 -46.293 1.00 68.62 298 GLY A C 1
ATOM 2219 O O . GLY A 1 298 ? 23.626 2.672 -45.526 1.00 68.62 298 GLY A O 1
ATOM 2220 N N . LYS A 1 299 ? 25.708 3.311 -46.076 1.00 67.94 299 LYS A N 1
ATOM 2221 C CA . LYS A 1 299 ? 26.344 2.720 -44.894 1.00 67.94 299 LYS A CA 1
ATOM 2222 C C . LYS A 1 299 ? 26.373 3.719 -43.752 1.00 67.94 299 LYS A C 1
ATOM 2224 O O . LYS A 1 299 ? 26.562 4.916 -43.961 1.00 67.94 299 LYS A O 1
ATOM 2229 N N . CYS A 1 300 ? 26.225 3.234 -42.524 1.00 67.00 300 CYS A N 1
ATOM 2230 C CA . CYS A 1 300 ? 26.422 4.095 -41.369 1.00 67.00 300 CYS A CA 1
ATOM 2231 C C . CYS A 1 300 ? 27.856 4.598 -41.314 1.00 67.00 300 CYS A C 1
ATOM 2233 O O . CYS A 1 300 ? 28.809 3.827 -41.447 1.00 67.00 300 CYS A O 1
ATOM 2235 N N . LEU A 1 301 ? 27.996 5.904 -41.103 1.00 65.94 301 LEU A N 1
ATOM 2236 C CA . LEU A 1 301 ? 29.300 6.480 -40.834 1.00 65.94 301 LEU A CA 1
ATOM 2237 C C . LEU A 1 301 ? 29.815 5.893 -39.508 1.00 65.94 301 LEU A C 1
ATOM 2239 O O . LEU A 1 301 ? 29.014 5.703 -38.587 1.00 65.94 301 LEU A O 1
ATOM 2243 N N . PRO A 1 302 ? 31.124 5.607 -39.375 1.00 59.44 302 PRO A N 1
ATOM 2244 C CA . PRO A 1 302 ? 31.727 5.179 -38.117 1.00 59.44 302 PRO A CA 1
ATOM 2245 C C . PRO A 1 302 ? 31.803 6.375 -37.157 1.00 59.44 302 PRO A C 1
ATOM 2247 O O . PRO A 1 302 ? 32.874 6.863 -36.812 1.00 59.44 302 PRO A O 1
ATOM 2250 N N . ALA A 1 303 ? 30.651 6.909 -36.767 1.00 56.75 303 ALA A N 1
ATOM 2251 C CA . ALA A 1 303 ? 30.549 7.829 -35.657 1.00 56.75 303 ALA A CA 1
ATOM 2252 C C . ALA A 1 303 ? 30.592 6.992 -34.375 1.00 56.75 303 ALA A C 1
ATOM 2254 O O . ALA A 1 303 ? 29.940 5.948 -34.282 1.00 56.75 303 ALA A O 1
ATOM 2255 N N . GLY A 1 304 ? 31.398 7.423 -33.405 1.00 61.81 304 GLY A N 1
ATOM 2256 C CA . GLY A 1 304 ? 31.422 6.817 -32.077 1.00 61.81 304 GLY A CA 1
ATOM 2257 C C . GLY A 1 304 ? 30.023 6.755 -31.455 1.00 61.81 304 GLY A C 1
ATOM 2258 O O . GLY A 1 304 ? 29.087 7.408 -31.921 1.00 61.81 304 GLY A O 1
ATOM 2259 N N . THR A 1 305 ? 29.882 5.961 -30.394 1.00 66.50 305 THR A N 1
ATOM 2260 C CA . THR A 1 305 ? 28.617 5.813 -29.669 1.00 66.50 305 THR A CA 1
ATOM 2261 C C . THR A 1 305 ? 28.027 7.182 -29.333 1.00 66.50 305 THR A C 1
ATOM 2263 O O . THR A 1 305 ? 28.602 7.927 -28.540 1.00 66.50 305 THR A O 1
ATOM 2266 N N . THR A 1 306 ? 26.892 7.523 -29.949 1.00 72.25 306 THR A N 1
ATOM 2267 C CA . THR A 1 306 ? 26.182 8.772 -29.649 1.00 72.25 306 THR A CA 1
ATOM 2268 C C . THR A 1 306 ? 25.060 8.463 -28.675 1.00 72.25 306 THR A C 1
ATOM 2270 O O . THR A 1 306 ? 24.262 7.550 -28.910 1.00 72.25 306 THR A O 1
ATOM 2273 N N . VAL A 1 307 ? 25.028 9.222 -27.580 1.00 81.19 307 VAL A N 1
ATOM 2274 C CA . VAL A 1 307 ? 24.030 9.112 -26.517 1.00 81.19 307 VAL A CA 1
ATOM 2275 C C . VAL A 1 307 ? 23.143 10.347 -26.563 1.00 81.19 307 VAL A C 1
ATOM 2277 O O . VAL A 1 307 ? 23.639 11.472 -26.517 1.00 81.19 307 VAL A O 1
ATOM 2280 N N . TRP A 1 308 ? 21.836 10.134 -26.656 1.00 83.12 308 TRP A N 1
ATOM 2281 C CA . TRP A 1 308 ? 20.840 11.198 -26.635 1.00 83.12 308 TRP A CA 1
ATOM 2282 C C . TRP A 1 308 ? 19.785 10.919 -25.569 1.00 83.12 308 TRP A C 1
ATOM 2284 O O . TRP A 1 308 ? 19.362 9.776 -25.403 1.00 83.12 308 TRP A O 1
ATOM 2294 N N . THR A 1 309 ? 19.351 11.959 -24.860 1.00 87.69 309 THR A N 1
ATOM 2295 C CA . THR A 1 309 ? 18.419 11.824 -23.738 1.00 87.69 309 THR A CA 1
ATOM 2296 C C . THR A 1 309 ? 17.132 12.596 -24.001 1.00 87.69 309 THR A C 1
ATOM 2298 O O . THR A 1 309 ? 17.177 13.787 -24.309 1.00 87.69 309 THR A O 1
ATOM 2301 N N . ALA A 1 310 ? 15.994 11.926 -23.821 1.00 88.56 310 ALA A N 1
ATOM 2302 C CA . ALA A 1 310 ? 14.655 12.509 -23.858 1.00 88.56 310 ALA A CA 1
ATOM 2303 C C . ALA A 1 310 ? 13.952 12.356 -22.514 1.00 88.56 310 ALA A C 1
ATOM 2305 O O . ALA A 1 310 ? 14.306 11.498 -21.706 1.00 88.56 310 ALA A O 1
ATOM 2306 N N . VAL A 1 311 ? 12.909 13.155 -22.312 1.00 91.00 311 VAL A N 1
ATOM 2307 C CA . VAL A 1 311 ? 12.073 13.088 -21.119 1.00 91.00 311 VAL A CA 1
ATOM 2308 C C . VAL A 1 311 ? 10.607 13.016 -21.527 1.00 91.00 311 VAL A C 1
ATOM 2310 O O . VAL A 1 311 ? 10.127 13.885 -22.248 1.00 91.00 311 VAL A O 1
ATOM 2313 N N . GLU A 1 312 ? 9.907 11.994 -21.042 1.00 90.19 312 GLU A N 1
ATOM 2314 C CA . GLU A 1 312 ? 8.464 11.805 -21.185 1.00 90.19 312 GLU A CA 1
ATOM 2315 C C . GLU A 1 312 ? 7.785 12.039 -19.828 1.00 90.19 312 GLU A C 1
ATOM 2317 O O . GLU A 1 312 ? 8.084 11.357 -18.847 1.00 90.19 312 GLU A O 1
ATOM 2322 N N . GLY A 1 313 ? 6.856 12.990 -19.753 1.00 90.19 313 GLY A N 1
ATOM 2323 C CA . GLY A 1 313 ? 5.970 13.141 -18.603 1.00 90.19 313 GLY A CA 1
ATOM 2324 C C . GLY A 1 313 ? 4.754 12.232 -18.749 1.00 90.19 313 GLY A C 1
ATOM 2325 O O . GLY A 1 313 ? 4.070 12.285 -19.769 1.00 90.19 313 GLY A O 1
ATOM 2326 N N . GLN A 1 314 ? 4.458 11.429 -17.729 1.00 90.06 314 GLN A N 1
ATOM 2327 C CA . GLN A 1 314 ? 3.235 10.636 -17.655 1.00 90.06 314 GLN A CA 1
ATOM 2328 C C . GLN A 1 314 ? 2.371 11.062 -16.474 1.00 90.06 314 GLN A C 1
ATOM 2330 O O . GLN A 1 314 ? 2.861 11.212 -15.353 1.00 90.06 314 GLN A O 1
ATOM 2335 N N . GLN A 1 315 ? 1.073 11.193 -16.730 1.00 91.06 315 GLN A N 1
ATOM 2336 C CA . GLN A 1 315 ? 0.072 11.533 -15.731 1.00 91.06 315 GLN A CA 1
ATOM 2337 C C . GLN A 1 315 ? -1.062 10.509 -15.733 1.00 91.06 315 GLN A C 1
ATOM 2339 O O . GLN A 1 315 ? -1.612 10.175 -16.782 1.00 91.06 315 GLN A O 1
ATOM 2344 N N . GLN A 1 316 ? -1.449 10.047 -14.547 1.00 91.88 316 GLN A N 1
ATOM 2345 C CA . GLN A 1 316 ? -2.628 9.214 -14.342 1.00 91.88 316 GLN A CA 1
ATOM 2346 C C . GLN A 1 316 ? -3.505 9.822 -13.251 1.00 91.88 316 GLN A C 1
ATOM 2348 O O . GLN A 1 316 ? -3.009 10.244 -12.206 1.00 91.88 316 GLN A O 1
ATOM 2353 N N . SER A 1 317 ? -4.814 9.871 -13.494 1.00 90.81 317 SER A N 1
ATOM 2354 C CA . SER A 1 317 ? -5.774 10.437 -12.549 1.00 90.81 317 SER A CA 1
ATOM 2355 C C . SER A 1 317 ? -7.059 9.619 -12.449 1.00 90.81 317 SER A C 1
ATOM 2357 O O . SER A 1 317 ? -7.416 8.870 -13.362 1.00 90.81 317 SER A O 1
ATOM 2359 N N . GLY A 1 318 ? -7.748 9.772 -11.320 1.00 89.81 318 GLY A N 1
ATOM 2360 C CA . GLY A 1 318 ? -9.059 9.189 -11.053 1.00 89.81 318 GLY A CA 1
ATOM 2361 C C . GLY A 1 318 ? -9.709 9.838 -9.835 1.00 89.81 318 GLY A C 1
ATOM 2362 O O . GLY A 1 318 ? -9.021 10.421 -8.994 1.00 89.81 318 GLY A O 1
ATOM 2363 N N . SER A 1 319 ? -11.033 9.750 -9.733 1.00 92.12 319 SER A N 1
ATOM 2364 C CA . SER A 1 319 ? -11.768 10.258 -8.576 1.00 92.12 319 SER A CA 1
ATOM 2365 C C . SER A 1 319 ? -12.975 9.395 -8.228 1.00 92.12 319 SER A C 1
ATOM 2367 O O . SER A 1 319 ? -13.549 8.722 -9.084 1.00 92.12 319 SER A O 1
ATOM 2369 N N . ALA A 1 320 ? -13.343 9.395 -6.949 1.00 91.25 320 ALA A N 1
ATOM 2370 C CA . ALA A 1 320 ? -14.553 8.754 -6.446 1.00 91.25 320 ALA A CA 1
ATOM 2371 C C . ALA A 1 320 ? -15.103 9.530 -5.265 1.00 91.25 320 ALA A C 1
ATOM 2373 O O . ALA A 1 320 ? -14.374 10.190 -4.522 1.00 91.25 320 ALA A O 1
ATOM 2374 N N . THR A 1 321 ? -16.400 9.354 -5.067 1.00 94.88 321 THR A N 1
ATOM 2375 C CA . THR A 1 321 ? -17.119 9.858 -3.911 1.00 94.88 321 THR A CA 1
ATOM 2376 C C . THR A 1 321 ? -17.729 8.676 -3.181 1.00 94.88 321 THR A C 1
ATOM 2378 O O . THR A 1 321 ? -18.481 7.908 -3.780 1.00 94.88 321 THR A O 1
ATOM 2381 N N . VAL A 1 322 ? -17.411 8.521 -1.896 1.00 93.62 322 VAL A N 1
ATOM 2382 C CA . VAL A 1 322 ? -17.929 7.427 -1.067 1.00 93.62 322 VAL A CA 1
ATOM 2383 C C . VAL A 1 322 ? -18.689 7.968 0.148 1.00 93.62 322 VAL A C 1
ATOM 2385 O O . VAL A 1 322 ? -18.172 8.832 0.865 1.00 93.62 322 VAL A O 1
ATOM 2388 N N . PRO A 1 323 ? -19.921 7.497 0.408 1.00 91.75 323 PRO A N 1
ATOM 2389 C CA . PRO A 1 323 ? -20.615 7.802 1.651 1.00 91.75 323 PRO A CA 1
ATOM 2390 C C . PRO A 1 323 ? -19.943 7.044 2.798 1.00 91.75 323 PRO A C 1
ATOM 2392 O O . PRO A 1 323 ? -19.741 5.836 2.700 1.00 91.75 323 PRO A O 1
ATOM 2395 N N . VAL A 1 324 ? -19.608 7.735 3.892 1.00 85.44 324 VAL A N 1
ATOM 2396 C CA . VAL A 1 324 ? -18.935 7.071 5.025 1.00 85.44 324 VAL A CA 1
ATOM 2397 C C . VAL A 1 324 ? -19.891 6.444 6.029 1.00 85.44 324 VAL A C 1
ATOM 2399 O O . VAL A 1 324 ? -19.527 5.498 6.712 1.00 85.44 324 VAL A O 1
ATOM 2402 N N . GLY A 1 325 ? -21.129 6.932 6.141 1.00 85.62 325 GLY A N 1
ATOM 2403 C CA . GLY A 1 325 ? -22.064 6.424 7.148 1.00 85.62 325 GLY A CA 1
ATOM 2404 C C . GLY A 1 325 ? -21.436 6.410 8.550 1.00 85.62 325 GLY A C 1
ATOM 2405 O O . GLY A 1 325 ? -20.946 7.438 9.021 1.00 85.62 325 GLY A O 1
ATOM 2406 N N . SER A 1 326 ? -21.436 5.242 9.199 1.00 80.75 326 SER A N 1
ATOM 2407 C CA . SER A 1 326 ? -20.817 5.017 10.512 1.00 80.75 326 SER A CA 1
ATOM 2408 C C . SER A 1 326 ? -19.357 4.554 10.455 1.00 80.75 326 SER A C 1
ATOM 2410 O O . SER A 1 326 ? -18.821 4.187 11.501 1.00 80.75 326 SER A O 1
ATOM 2412 N N . SER A 1 327 ? -18.730 4.520 9.273 1.00 88.44 327 SER A N 1
ATOM 2413 C CA . SER A 1 327 ? -17.368 4.013 9.139 1.00 88.44 327 SER A CA 1
ATOM 2414 C C . SER A 1 327 ? -16.350 4.903 9.838 1.00 88.44 327 SER A C 1
ATOM 2416 O O . SER A 1 327 ? -16.617 6.080 10.125 1.00 88.44 327 SER A O 1
ATOM 2418 N N . ARG A 1 328 ? -15.158 4.362 10.096 1.00 89.12 328 ARG A N 1
ATOM 2419 C CA . ARG A 1 328 ? -14.081 5.123 10.738 1.00 89.12 328 ARG A CA 1
ATOM 2420 C C . ARG A 1 328 ? -12.790 5.183 9.942 1.00 89.12 328 ARG A C 1
ATOM 2422 O O . ARG A 1 328 ? -12.118 6.219 9.949 1.00 89.12 328 ARG A O 1
ATOM 2429 N N . PHE A 1 329 ? -12.438 4.084 9.299 1.00 91.50 329 PHE A N 1
ATOM 2430 C CA . PHE A 1 329 ? -11.155 3.917 8.653 1.00 91.50 329 PHE A CA 1
ATOM 2431 C C . PHE A 1 329 ? -11.309 3.811 7.147 1.00 91.50 329 PHE A C 1
ATOM 2433 O O . PHE A 1 329 ? -12.151 3.069 6.652 1.00 91.50 329 PHE A O 1
ATOM 2440 N N . LEU A 1 330 ? -10.462 4.539 6.426 1.00 95.50 330 LEU A N 1
ATOM 2441 C CA . LEU A 1 330 ? -10.384 4.512 4.972 1.00 95.50 330 LEU A CA 1
ATOM 2442 C C . LEU A 1 330 ? -9.020 3.974 4.538 1.00 95.50 330 LEU A C 1
ATOM 2444 O O . LEU A 1 330 ? -7.985 4.467 4.990 1.00 95.50 330 LEU A O 1
ATOM 2448 N N . SER A 1 331 ? -9.019 3.042 3.591 1.00 94.69 331 SER A N 1
ATOM 2449 C CA . SER A 1 331 ? -7.848 2.713 2.779 1.00 94.69 331 SER A CA 1
ATOM 2450 C C . SER A 1 331 ? -8.208 2.733 1.296 1.00 94.69 331 SER A C 1
ATOM 2452 O O . SER A 1 331 ? -9.345 2.472 0.892 1.00 94.69 331 SER A O 1
ATOM 2454 N N . VAL A 1 332 ? -7.224 3.073 0.471 1.00 96.31 332 VAL A N 1
ATOM 2455 C CA . VAL A 1 332 ? -7.336 3.055 -0.984 1.00 96.31 332 VAL A CA 1
ATOM 2456 C C . VAL A 1 332 ? -6.234 2.170 -1.535 1.00 96.31 332 VAL A C 1
ATOM 2458 O O . VAL A 1 332 ? -5.093 2.223 -1.089 1.00 96.31 332 VAL A O 1
ATOM 2461 N N . TRP A 1 333 ? -6.578 1.344 -2.507 1.00 94.06 333 TRP A N 1
ATOM 2462 C CA . TRP A 1 333 ? -5.683 0.367 -3.098 1.00 94.06 333 TRP A CA 1
ATOM 2463 C C . TRP A 1 333 ? -5.569 0.650 -4.584 1.00 94.06 333 TRP A C 1
ATOM 2465 O O . TRP A 1 333 ? -6.587 0.733 -5.260 1.00 94.06 333 TRP A O 1
ATOM 2475 N N . ALA A 1 334 ? -4.350 0.787 -5.097 1.00 94.50 334 ALA A N 1
ATOM 2476 C CA . ALA A 1 334 ? -4.101 0.894 -6.531 1.00 94.50 334 ALA A CA 1
ATOM 2477 C C . ALA A 1 334 ? -3.532 -0.435 -7.030 1.00 94.50 334 ALA A C 1
ATOM 2479 O O . ALA A 1 334 ? -2.593 -0.964 -6.432 1.00 94.50 334 ALA A O 1
ATOM 2480 N N . CYS A 1 335 ? -4.096 -0.987 -8.102 1.00 90.75 335 CYS A N 1
ATOM 2481 C CA . CYS A 1 335 ? -3.814 -2.355 -8.523 1.00 90.75 335 CYS A CA 1
ATOM 2482 C C . CYS A 1 335 ? -3.374 -2.458 -9.981 1.00 90.75 335 CYS A C 1
ATOM 2484 O O . CYS A 1 335 ? -3.944 -1.805 -10.855 1.00 90.75 335 CYS A O 1
ATOM 2486 N N . LYS A 1 336 ? -2.425 -3.358 -10.241 1.00 90.25 336 LYS A N 1
ATOM 2487 C CA . LYS A 1 336 ? -2.006 -3.831 -11.564 1.00 90.25 336 LYS A CA 1
ATOM 2488 C C . LYS A 1 336 ? -2.157 -5.351 -11.582 1.00 90.25 336 LYS A C 1
ATOM 2490 O O . LYS A 1 336 ? -1.533 -6.038 -10.772 1.00 90.25 336 LYS A O 1
ATOM 2495 N N . GLY A 1 337 ? -3.025 -5.893 -12.439 1.00 84.31 337 GLY A N 1
ATOM 2496 C CA . GLY A 1 337 ? -3.361 -7.320 -12.374 1.00 84.31 337 GLY A CA 1
ATOM 2497 C C . GLY A 1 337 ? -3.841 -7.732 -10.972 1.00 84.31 337 GLY A C 1
ATOM 2498 O O . GLY A 1 337 ? -4.718 -7.093 -10.396 1.00 84.31 337 GLY A O 1
ATOM 2499 N N . THR A 1 338 ? -3.272 -8.775 -10.373 1.00 75.62 338 THR A N 1
ATOM 2500 C CA . THR A 1 338 ? -3.649 -9.214 -9.014 1.00 75.62 338 THR A CA 1
ATOM 2501 C C . THR A 1 338 ? -2.907 -8.481 -7.895 1.00 75.62 338 THR A C 1
ATOM 2503 O O . THR A 1 338 ? -3.245 -8.667 -6.729 1.00 75.62 338 THR A O 1
ATOM 2506 N N . GLN A 1 339 ? -1.905 -7.661 -8.223 1.00 84.38 339 GLN A N 1
ATOM 2507 C CA . GLN A 1 339 ? -1.046 -7.001 -7.246 1.00 84.38 339 GLN A CA 1
ATOM 2508 C C . GLN A 1 339 ? -1.567 -5.600 -6.943 1.00 84.38 339 GLN A C 1
ATOM 2510 O O . GLN A 1 339 ? -1.765 -4.786 -7.846 1.00 84.38 339 GLN A O 1
ATOM 2515 N N . CYS A 1 340 ? -1.783 -5.309 -5.663 1.00 88.69 340 CYS A N 1
ATOM 2516 C CA . CYS A 1 340 ? -2.329 -4.037 -5.212 1.00 88.69 340 CYS A CA 1
ATOM 2517 C C . CYS A 1 340 ? -1.452 -3.410 -4.133 1.00 88.69 340 CYS A C 1
ATOM 2519 O O . CYS A 1 340 ? -1.090 -4.074 -3.163 1.00 88.69 340 CYS A O 1
ATOM 2521 N N . ARG A 1 341 ? -1.180 -2.111 -4.267 1.00 91.88 341 ARG A N 1
ATOM 2522 C CA . ARG A 1 341 ? -0.508 -1.309 -3.247 1.00 91.88 341 ARG A CA 1
ATOM 2523 C C . ARG A 1 341 ? -1.547 -0.508 -2.451 1.00 91.88 341 ARG A C 1
ATOM 2525 O O . ARG A 1 341 ? -2.241 0.315 -3.052 1.00 91.88 341 ARG A O 1
ATOM 2532 N N . PRO A 1 342 ? -1.672 -0.721 -1.130 1.00 93.75 342 PRO A N 1
ATOM 2533 C CA . PRO A 1 342 ? -2.562 0.071 -0.286 1.00 93.75 342 PRO A CA 1
ATOM 2534 C C . PRO A 1 342 ? -1.939 1.399 0.151 1.00 93.75 342 PRO A C 1
ATOM 2536 O O . PRO A 1 342 ? -0.719 1.531 0.263 1.00 93.75 342 PRO A O 1
ATOM 2539 N N . THR A 1 343 ? -2.795 2.363 0.478 1.00 96.50 343 THR A N 1
ATOM 2540 C CA . THR A 1 343 ? -2.481 3.515 1.329 1.00 96.50 343 THR A CA 1
ATOM 2541 C C . THR A 1 343 ? -2.281 3.126 2.780 1.00 96.50 343 THR A C 1
ATOM 2543 O O . THR A 1 343 ? -2.682 2.055 3.231 1.00 96.50 343 THR A O 1
ATOM 2546 N N . LYS A 1 344 ? -1.715 4.055 3.547 1.00 91.12 344 LYS A N 1
ATOM 2547 C CA . LYS A 1 344 ? -1.927 4.097 4.995 1.00 91.12 344 LYS A CA 1
ATOM 2548 C C . LYS A 1 344 ? -3.428 4.184 5.308 1.00 91.12 344 LYS A C 1
ATOM 2550 O O . LYS A 1 344 ? -4.227 4.595 4.461 1.00 91.12 344 LYS A O 1
ATOM 2555 N N . LEU A 1 345 ? -3.801 3.768 6.513 1.00 91.38 345 LEU A N 1
ATOM 2556 C CA . LEU A 1 345 ? -5.185 3.725 6.971 1.00 91.38 345 LEU A CA 1
ATOM 2557 C C . LEU A 1 345 ? -5.566 5.065 7.604 1.00 91.38 345 LEU A C 1
ATOM 2559 O O . LEU A 1 345 ? -5.073 5.414 8.674 1.00 91.38 345 LEU A O 1
ATOM 2563 N N . LEU A 1 346 ? -6.437 5.829 6.955 1.00 94.62 346 LEU A N 1
ATOM 2564 C CA . LEU A 1 346 ? -6.878 7.128 7.458 1.00 94.62 346 LEU A CA 1
ATOM 2565 C C . LEU A 1 346 ? -7.984 6.959 8.508 1.00 94.62 346 LEU A C 1
ATOM 2567 O O . LEU A 1 346 ? -9.050 6.441 8.177 1.00 94.62 346 LEU A O 1
ATOM 2571 N N . ASP A 1 347 ? -7.791 7.474 9.731 1.00 92.50 347 ASP A N 1
ATOM 2572 C CA . ASP A 1 347 ? -8.895 7.683 10.690 1.00 92.50 347 ASP A CA 1
ATOM 2573 C C . ASP A 1 347 ? -9.675 8.951 10.302 1.00 92.50 347 ASP A C 1
ATOM 2575 O O . ASP A 1 347 ? -9.484 10.047 10.842 1.00 92.50 347 ASP A O 1
ATOM 2579 N N . HIS A 1 348 ? -10.585 8.805 9.339 1.00 92.25 348 HIS A N 1
ATOM 2580 C CA . HIS A 1 348 ? -11.446 9.893 8.867 1.00 92.25 348 HIS A CA 1
ATOM 2581 C C . HIS A 1 348 ? -12.528 10.278 9.900 1.00 92.25 348 HIS A C 1
ATOM 2583 O O . HIS A 1 348 ? -13.335 11.199 9.688 1.00 92.25 348 HIS A O 1
ATOM 2589 N N . GLY A 1 349 ? -12.599 9.554 11.021 1.00 89.50 349 GLY A N 1
ATOM 2590 C CA . GLY A 1 349 ? -13.401 9.897 12.187 1.00 89.50 349 GLY A CA 1
ATOM 2591 C C . GLY A 1 349 ? -12.835 11.081 12.973 1.00 89.50 349 GLY A C 1
ATOM 2592 O O . GLY A 1 349 ? -13.573 11.674 13.767 1.00 89.50 349 GLY A O 1
ATOM 2593 N N . LEU A 1 350 ? -11.568 11.446 12.748 1.00 88.06 350 LEU A N 1
ATOM 2594 C CA . LEU A 1 350 ? -10.907 12.603 13.362 1.00 88.06 350 LEU A CA 1
ATOM 2595 C C . LEU A 1 350 ? -11.122 13.915 12.601 1.00 88.06 350 LEU A C 1
ATOM 2597 O O . LEU A 1 350 ? -10.889 14.980 13.158 1.00 88.06 350 LEU A O 1
ATOM 2601 N N . THR A 1 351 ? -11.588 13.861 11.355 1.00 88.31 351 THR A N 1
ATOM 2602 C CA . THR A 1 351 ? -11.807 15.041 10.511 1.00 88.31 351 THR A CA 1
ATOM 2603 C C . THR A 1 351 ? -12.709 16.071 11.196 1.00 88.31 351 THR A C 1
ATOM 2605 O O . THR A 1 351 ? -13.807 15.728 11.643 1.00 88.31 351 THR A O 1
ATOM 2608 N N . GLY A 1 352 ? -12.259 17.327 11.271 1.00 84.06 352 GLY A N 1
ATOM 2609 C CA . GLY A 1 352 ? -12.978 18.413 11.946 1.00 84.06 352 GLY A CA 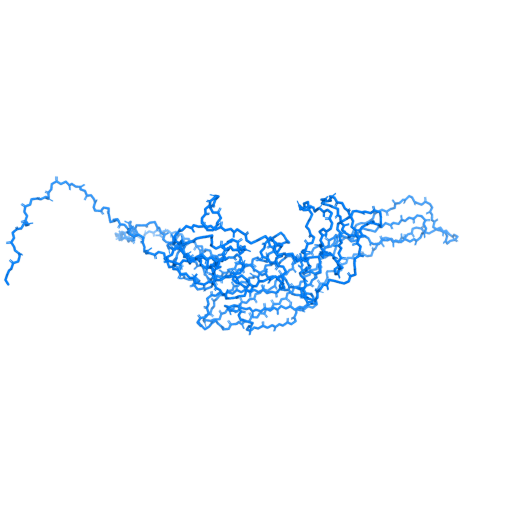1
ATOM 2610 C C . GLY A 1 352 ? -12.983 18.344 13.480 1.00 84.06 352 GLY A C 1
ATOM 2611 O O . GLY A 1 352 ? -13.659 19.152 14.113 1.00 84.06 352 GLY A O 1
ATOM 2612 N N . LYS A 1 353 ? -12.268 17.394 14.101 1.00 82.94 353 LYS A N 1
ATOM 2613 C CA . LYS A 1 353 ? -12.160 17.271 15.566 1.00 82.94 353 LYS A CA 1
ATOM 2614 C C . LYS A 1 353 ? -10.877 17.909 16.094 1.00 82.94 353 LYS A C 1
ATOM 2616 O O . LYS A 1 353 ? -9.896 18.058 15.370 1.00 82.94 353 LYS A O 1
ATOM 2621 N N . ALA A 1 354 ? -10.884 18.258 17.378 1.00 78.12 354 ALA A N 1
ATOM 2622 C CA . ALA A 1 354 ? -9.699 18.737 18.083 1.00 78.12 354 ALA A CA 1
ATOM 2623 C C . ALA A 1 354 ? -8.626 17.633 18.213 1.00 78.12 354 ALA A C 1
ATOM 2625 O O . ALA A 1 354 ? -8.946 16.452 18.350 1.00 78.12 354 ALA A O 1
ATOM 2626 N N . THR A 1 355 ? -7.351 18.017 18.215 1.00 71.12 355 THR A N 1
ATOM 2627 C CA . THR A 1 355 ? -6.165 17.132 18.218 1.00 71.12 355 THR A CA 1
ATOM 2628 C C . THR A 1 355 ? -5.746 16.627 19.614 1.00 71.12 355 THR A C 1
ATOM 2630 O O . THR A 1 355 ? -4.568 16.395 19.880 1.00 71.12 355 THR A O 1
ATOM 2633 N N . VAL A 1 356 ? -6.693 16.440 20.535 1.00 66.50 356 VAL A N 1
ATOM 2634 C CA . VAL A 1 356 ? -6.429 16.142 21.961 1.00 66.50 356 VAL A CA 1
ATOM 2635 C C . VAL A 1 356 ? -6.731 14.691 22.327 1.00 66.50 356 VAL A C 1
ATOM 2637 O O . VAL A 1 356 ? -7.721 14.140 21.855 1.00 66.50 356 VAL A O 1
ATOM 2640 N N . PRO A 1 357 ? -5.986 14.144 23.305 1.00 63.56 357 PRO A N 1
ATOM 2641 C CA . PRO A 1 357 ? -4.835 13.271 23.050 1.00 63.56 357 PRO A CA 1
ATOM 2642 C C . PRO A 1 357 ? -5.124 12.196 21.982 1.00 63.56 357 PRO A C 1
ATOM 2644 O O . PRO A 1 357 ? -6.241 11.680 21.919 1.00 63.56 357 PRO A O 1
ATOM 2647 N N . PRO A 1 358 ? -4.129 11.812 21.154 1.00 63.78 358 PRO A N 1
ATOM 2648 C CA . PRO A 1 358 ? -4.356 10.869 20.067 1.00 63.78 358 PRO A CA 1
ATOM 2649 C C . PRO A 1 358 ? -4.935 9.556 20.613 1.00 63.78 358 PRO A C 1
ATOM 2651 O O . PRO A 1 358 ? -4.500 9.097 21.680 1.00 63.78 358 PRO A O 1
ATOM 2654 N N . PRO A 1 359 ? -5.915 8.959 19.916 1.00 69.06 359 PRO A N 1
ATOM 2655 C CA . PRO A 1 359 ? -6.478 7.690 20.335 1.00 69.06 359 PRO A CA 1
ATOM 2656 C C . PRO A 1 359 ? -5.428 6.583 20.402 1.00 69.06 359 PRO A C 1
ATOM 2658 O O . PRO A 1 359 ? -4.438 6.599 19.668 1.00 69.06 359 PRO A O 1
ATOM 2661 N N . ARG A 1 360 ? -5.689 5.576 21.235 1.00 70.75 360 ARG A N 1
ATOM 2662 C CA . ARG A 1 360 ? -4.950 4.316 21.187 1.00 70.75 360 ARG A CA 1
ATOM 2663 C C . ARG A 1 360 ? -5.630 3.387 20.193 1.00 70.75 360 ARG A C 1
ATOM 2665 O O . ARG A 1 360 ? -6.767 2.973 20.415 1.00 70.75 360 ARG A O 1
ATOM 2672 N N . TYR A 1 361 ? -4.926 3.062 19.116 1.00 71.50 361 TYR A N 1
ATOM 2673 C CA . TYR A 1 361 ? -5.369 2.072 18.141 1.00 71.50 361 TYR A CA 1
ATOM 2674 C C . TYR A 1 361 ? -4.913 0.687 18.580 1.00 71.50 361 TYR A C 1
ATOM 2676 O O . TYR A 1 361 ? -3.741 0.493 18.906 1.00 71.50 361 TYR A O 1
ATOM 2684 N N . ILE A 1 362 ? -5.844 -0.257 18.596 1.00 57.50 362 ILE A N 1
ATOM 2685 C CA . ILE A 1 362 ? -5.571 -1.661 18.881 1.00 57.50 362 ILE A CA 1
ATOM 2686 C C . ILE A 1 362 ? -5.909 -2.478 17.639 1.00 57.50 362 ILE A C 1
ATOM 2688 O O . ILE A 1 362 ? -6.963 -2.285 17.030 1.00 57.50 362 ILE A O 1
ATOM 2692 N N . ASN A 1 363 ? -4.998 -3.363 17.240 1.00 56.59 363 ASN A N 1
ATOM 2693 C CA . ASN A 1 363 ? -5.303 -4.342 16.203 1.00 56.59 363 ASN A CA 1
ATOM 2694 C C . ASN A 1 363 ? -6.417 -5.277 16.709 1.00 56.59 363 ASN A C 1
ATOM 2696 O O . ASN A 1 363 ? -6.447 -5.552 17.913 1.00 56.59 363 ASN A O 1
ATOM 2700 N N . PRO A 1 364 ? -7.330 -5.715 15.826 1.00 48.34 364 PRO A N 1
ATOM 2701 C CA . PRO A 1 364 ? -8.388 -6.658 16.178 1.00 48.34 364 PRO A CA 1
ATOM 2702 C C . PRO A 1 364 ? -7.860 -8.016 16.654 1.00 48.34 364 PRO A C 1
ATOM 2704 O O . PRO A 1 364 ? -6.735 -8.411 16.262 1.00 48.34 364 PRO A O 1
#

Secondary structure (DSSP, 8-state):
--------S------------PPPPPPEEEPPSTTGGGSPEEPPPBPPPPPPPP-PPPPTT-----------SSPPPBB-SEEEEEBPPHHHHHHHH-S-TTS--PPSBP-TTSEE-TT-EEEETTEEEEESS-EES--TT-TTSSEEEPP-----EE--TTSEE-TT-EEEETTEEEEESSSEESPPTTS-TTSSEEEEESPPTT---TTTSPPP-EEEEEEETTEEEEEEEEEEEEEEEEEEETTTEEEEEEPP--PPPSEEEEEETTEEEEEEEPPPPEE---PPPPPP-B-TTSPBP----EEEEEEEEEEEEEEEEEE-TT--EEEEEEEETTEEEEBPEEETTSTTSB--S--EEE--